Protein AF-A0A8H7F9G3-F1 (afdb_monomer)

Sequence (340 aa):
MFAAGPGAKGRQDHRPHPRTSRGRGREQCDLNNPADIHTFCTQFLTKSDTRLDGLIFAHEYQHIGVPSFLSTTDDDERDEKSLATFLMTTLLLPALLVAPVERDIRILTVVNPFYAAASTSFSPTFPTPTPSSIFLAEGHRSLRTIILNRHLQRIFDALPKPQIPKAEANASSVPVVSGRMQKSNLVAVSVSPGISRLDTVSRLLNADWKLSGSSFSWFGLFLYILFAPVLYLTTKSPKSSIQSVLHALFLPTPFKVLSSTDTPIVQTELLKPGALYADCATVKLDVPVPSTSINVTENDKEGIQIEEDGEYGGEKVGRWVWEAYETGLKVWDKGKDKSD

Mean predicted aligned error: 12.23 Å

Secondary structure (DSSP, 8-state):
--------------PPP-------------SS-HHHHHHHHHHHHHSTT----EEEE-GGGS--S--TTTS---HHHHHHHHHHHHHHHHHHHHHHHTS-TT--EEEEEE--GGGGGGSSS----SSPP--SSHHHHHHHHHHHHHHHHHHHHHHHHHSPPP------TT-TT-----TTS---SEEEEEEE---BIIIIIHHHTT--TTS-STT--HHHHHHHHHTHHHHHHHSB-HHHHHHHHHHHHHSPPHHHHHT-TTS---------TT-EEETTEEEP---PPP-------TT-TTS-------GGGHHHHHHHHHHHHHHHHHHHHHHHTTT-

Structure (mmCIF, N/CA/C/O backbone):
data_AF-A0A8H7F9G3-F1
#
_entry.id   AF-A0A8H7F9G3-F1
#
loop_
_atom_site.group_PDB
_atom_site.id
_atom_site.type_symbol
_atom_site.label_atom_id
_atom_site.label_alt_id
_atom_site.label_comp_id
_atom_site.label_asym_id
_atom_site.label_entity_id
_atom_site.label_seq_id
_atom_site.pdbx_PDB_ins_code
_atom_site.Cartn_x
_atom_site.Cartn_y
_atom_site.Cartn_z
_atom_site.occupancy
_atom_site.B_iso_or_equiv
_atom_site.auth_seq_id
_atom_site.auth_comp_id
_atom_site.auth_asym_id
_atom_site.auth_atom_id
_atom_site.pdbx_PDB_model_num
ATOM 1 N N . MET A 1 1 ? -51.417 29.434 -57.599 1.00 40.16 1 MET A N 1
ATOM 2 C CA . MET A 1 1 ? -50.026 29.136 -57.997 1.00 40.16 1 MET A CA 1
ATOM 3 C C . MET A 1 1 ? -49.233 30.433 -57.879 1.00 40.16 1 MET A C 1
ATOM 5 O O . MET A 1 1 ? -49.125 31.143 -58.860 1.00 40.16 1 MET A O 1
ATOM 9 N N . PHE A 1 2 ? -48.835 30.815 -56.659 1.00 24.62 2 PHE A N 1
ATOM 10 C CA . PHE A 1 2 ? -48.106 32.059 -56.365 1.00 24.62 2 PHE A CA 1
ATOM 11 C C . PHE A 1 2 ? -47.532 32.043 -54.934 1.00 24.62 2 PHE A C 1
ATOM 13 O O . PHE A 1 2 ? -48.213 31.596 -54.017 1.00 24.62 2 PHE A O 1
ATOM 20 N N . ALA A 1 3 ? -46.347 32.653 -54.813 1.00 27.77 3 ALA A N 1
ATOM 21 C CA . ALA A 1 3 ? -45.853 33.498 -53.715 1.00 27.77 3 ALA A CA 1
ATOM 22 C C . ALA A 1 3 ? -45.181 32.898 -52.453 1.00 27.77 3 ALA A C 1
ATOM 24 O O . ALA A 1 3 ? -45.472 31.803 -51.989 1.00 27.77 3 ALA A O 1
ATOM 25 N N . ALA A 1 4 ? -44.220 33.700 -51.974 1.00 29.16 4 ALA A N 1
ATOM 26 C CA . ALA A 1 4 ? -43.155 33.483 -50.992 1.00 29.16 4 ALA A CA 1
ATOM 27 C C . ALA A 1 4 ? -43.586 33.571 -49.501 1.00 29.16 4 ALA A C 1
ATOM 29 O O . ALA A 1 4 ? -44.759 33.787 -49.224 1.00 29.16 4 ALA A O 1
ATOM 30 N N . GLY A 1 5 ? -42.622 33.364 -48.575 1.00 27.56 5 GLY A N 1
ATOM 31 C CA . GLY A 1 5 ? -42.759 33.119 -47.109 1.00 27.56 5 GLY A CA 1
ATOM 32 C C . GLY A 1 5 ? -43.344 34.262 -46.248 1.00 27.56 5 GLY A C 1
ATOM 33 O O . GLY A 1 5 ? -44.074 35.075 -46.804 1.00 27.56 5 GLY A O 1
ATOM 34 N N . PRO A 1 6 ? -43.042 34.423 -44.926 1.00 45.06 6 PRO A N 1
ATOM 35 C CA . PRO A 1 6 ? -42.151 33.692 -43.994 1.00 45.06 6 PRO A CA 1
ATOM 36 C C . PRO A 1 6 ? -42.821 33.335 -42.625 1.00 45.06 6 PRO A C 1
ATOM 38 O O . PRO A 1 6 ? -43.974 33.678 -42.387 1.00 45.06 6 PRO A O 1
ATOM 41 N N . GLY A 1 7 ? -42.107 32.711 -41.669 1.00 28.45 7 GLY A N 1
ATOM 42 C CA . GLY A 1 7 ? -42.572 32.693 -40.265 1.00 28.45 7 GLY A CA 1
ATOM 43 C C . GLY A 1 7 ? -41.966 31.630 -39.344 1.00 28.45 7 GLY A C 1
ATOM 44 O O . GLY A 1 7 ? -42.346 30.467 -39.382 1.00 28.45 7 GLY A O 1
ATOM 45 N N . ALA A 1 8 ? -41.048 32.055 -38.479 1.00 34.41 8 ALA A N 1
ATOM 46 C CA . ALA A 1 8 ? -40.397 31.266 -37.438 1.00 34.41 8 ALA A CA 1
ATOM 47 C C . ALA A 1 8 ? -41.349 30.767 -36.332 1.00 34.41 8 ALA A C 1
ATOM 49 O O . ALA A 1 8 ? -42.225 31.517 -35.905 1.00 34.41 8 ALA A O 1
ATOM 50 N N . LYS A 1 9 ? -41.076 29.573 -35.772 1.00 32.97 9 LYS A N 1
ATOM 51 C CA . LYS A 1 9 ? -41.069 29.315 -34.313 1.00 32.97 9 LYS A C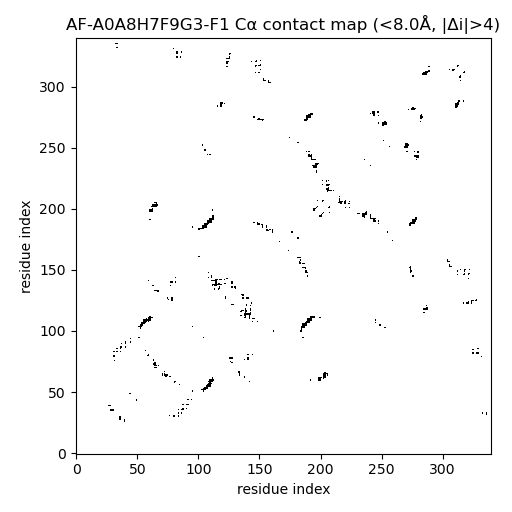A 1
ATOM 52 C C . LYS A 1 9 ? -40.638 27.880 -33.960 1.00 32.97 9 LYS A C 1
ATOM 54 O O . LYS A 1 9 ? -41.307 26.918 -34.306 1.00 32.97 9 LYS A O 1
ATOM 59 N N . GLY A 1 10 ? -39.537 27.793 -33.208 1.00 31.50 10 GLY A N 1
ATOM 60 C CA . GLY A 1 10 ? -39.321 26.847 -32.105 1.00 31.50 10 GLY A CA 1
ATOM 61 C C . GLY A 1 10 ? -39.325 25.351 -32.420 1.00 31.50 10 GLY A C 1
ATOM 62 O O . GLY A 1 10 ? -40.301 24.666 -32.130 1.00 31.50 10 GLY A O 1
ATOM 63 N N . ARG A 1 11 ? -38.191 24.811 -32.880 1.00 29.88 11 ARG A N 1
ATOM 64 C CA . ARG A 1 11 ? -37.927 23.371 -32.773 1.00 29.88 11 ARG A CA 1
ATOM 65 C C . ARG A 1 11 ? -37.493 23.092 -31.333 1.00 29.88 11 ARG A C 1
ATOM 67 O O . ARG A 1 11 ? -36.425 23.526 -30.919 1.00 29.88 11 ARG A O 1
ATOM 74 N N . GLN A 1 12 ? -38.369 22.452 -30.561 1.00 31.62 12 GLN A N 1
ATOM 75 C CA . GLN A 1 12 ? -38.041 21.914 -29.245 1.00 31.62 12 GLN A CA 1
ATOM 76 C C . GLN A 1 12 ? -36.924 20.882 -29.410 1.00 31.62 12 GLN A C 1
ATOM 78 O O . GLN A 1 12 ? -37.114 19.851 -30.055 1.00 31.62 12 GLN A O 1
ATOM 83 N N . ASP A 1 13 ? -35.765 21.173 -28.827 1.00 28.62 13 ASP A N 1
ATOM 84 C CA . ASP A 1 13 ? -34.728 20.181 -28.600 1.00 28.62 13 ASP A CA 1
ATOM 85 C C . ASP A 1 13 ? -35.298 19.094 -27.688 1.00 28.62 13 ASP A C 1
ATOM 87 O O . ASP A 1 13 ? -35.544 19.307 -26.496 1.00 28.62 13 ASP A O 1
ATOM 91 N N . HIS A 1 14 ? -35.505 17.906 -28.255 1.00 33.44 14 HIS A N 1
ATOM 92 C CA . HIS A 1 14 ? -35.650 16.680 -27.489 1.00 33.44 14 HIS A CA 1
ATOM 93 C C . HIS A 1 14 ? -34.336 16.429 -26.742 1.00 33.44 14 HIS A C 1
ATOM 95 O O . HIS A 1 14 ? -33.448 15.725 -27.221 1.00 33.44 14 HIS A O 1
ATOM 101 N N . ARG A 1 15 ? -34.210 17.013 -25.546 1.00 31.61 15 ARG A N 1
ATOM 102 C CA . ARG A 1 15 ? -33.237 16.555 -24.555 1.00 31.61 15 ARG A CA 1
ATOM 103 C C . ARG A 1 15 ? -33.539 15.082 -24.265 1.00 31.61 15 ARG A C 1
ATOM 105 O O . ARG A 1 15 ? -34.680 14.771 -23.914 1.00 31.61 15 ARG A O 1
ATOM 112 N N . PRO A 1 16 ? -32.568 14.165 -24.374 1.00 33.12 16 PRO A N 1
ATOM 113 C CA . PRO A 1 16 ? -32.775 12.820 -23.875 1.00 33.12 16 PRO A CA 1
ATOM 114 C C . PRO A 1 16 ? -32.929 12.898 -22.353 1.00 33.12 16 PRO A C 1
ATOM 116 O O . PRO A 1 16 ? -32.038 13.364 -21.643 1.00 33.12 16 PRO A O 1
ATOM 119 N N . HIS A 1 17 ? -34.088 12.462 -21.856 1.00 32.12 17 HIS A N 1
ATOM 120 C CA . HIS A 1 17 ? -34.301 12.223 -20.434 1.00 32.12 17 HIS A CA 1
ATOM 121 C C . HIS A 1 17 ? -33.188 11.312 -19.888 1.00 32.12 17 HIS A C 1
ATOM 123 O O . HIS A 1 17 ? -32.861 10.305 -20.529 1.00 32.12 17 HIS A O 1
ATOM 129 N N . PRO A 1 18 ? -32.623 11.613 -18.705 1.00 33.44 18 PRO A N 1
ATOM 130 C CA . PRO A 1 18 ? -31.649 10.738 -18.082 1.00 33.44 18 PRO A CA 1
ATOM 131 C C . PRO A 1 18 ? -32.354 9.435 -17.709 1.00 33.44 18 PRO A C 1
ATOM 133 O O . PRO A 1 18 ? -33.264 9.406 -16.879 1.00 33.44 18 PRO A O 1
ATOM 136 N N . ARG A 1 19 ? -31.940 8.342 -18.353 1.00 33.72 19 ARG A N 1
ATOM 137 C CA . ARG A 1 19 ? -32.280 6.994 -17.908 1.00 33.72 19 ARG A CA 1
ATOM 138 C C . ARG A 1 19 ? -31.750 6.842 -16.487 1.00 33.72 19 ARG A C 1
ATOM 140 O O . ARG A 1 19 ? -30.541 6.819 -16.273 1.00 33.72 19 ARG A O 1
ATOM 147 N N . THR A 1 20 ? -32.663 6.707 -15.537 1.00 39.22 20 THR A N 1
ATOM 148 C CA . THR A 1 20 ? -32.417 6.195 -14.193 1.00 39.22 20 THR A CA 1
ATOM 149 C C . THR A 1 20 ? -31.971 4.737 -14.296 1.00 39.22 20 THR A C 1
ATOM 151 O O . THR A 1 20 ? -32.741 3.798 -14.112 1.00 39.22 20 THR A O 1
ATOM 154 N N . SER A 1 21 ? -30.701 4.525 -14.633 1.00 35.12 21 SER A N 1
ATOM 155 C CA . SER A 1 21 ? -30.040 3.262 -14.352 1.00 35.12 21 SER A CA 1
ATOM 156 C C . SER A 1 21 ? -29.628 3.289 -12.881 1.00 35.12 21 SER A C 1
ATOM 158 O O . SER A 1 21 ? -28.975 4.221 -12.414 1.00 35.12 21 SER A O 1
ATOM 160 N N . ARG A 1 22 ? -30.022 2.264 -12.120 1.00 43.19 22 ARG A N 1
ATOM 161 C CA . ARG A 1 22 ? -29.374 1.926 -10.846 1.00 43.19 22 ARG A CA 1
ATOM 162 C C . ARG A 1 22 ? -27.931 1.522 -11.170 1.00 43.19 22 ARG A C 1
ATOM 164 O O . ARG A 1 22 ? -27.631 0.347 -11.357 1.00 43.19 22 ARG A O 1
ATOM 171 N N . GLY A 1 23 ? -27.076 2.514 -11.386 1.00 38.09 23 GLY A N 1
ATOM 172 C CA . GLY A 1 23 ? -25.707 2.344 -11.841 1.00 38.09 23 GLY A CA 1
ATOM 173 C C . GLY A 1 23 ? -24.771 2.254 -10.649 1.00 38.09 23 GLY A C 1
ATOM 174 O O . GLY A 1 23 ? -24.661 3.203 -9.880 1.00 38.09 23 GLY A O 1
ATOM 175 N N . ARG A 1 24 ? -24.051 1.136 -10.522 1.00 47.56 24 ARG A N 1
ATOM 176 C CA . ARG A 1 24 ? -22.747 1.141 -9.849 1.00 47.56 24 ARG A CA 1
ATOM 177 C C . ARG A 1 24 ? -21.888 2.180 -10.573 1.00 47.56 24 ARG A C 1
ATOM 179 O O . ARG A 1 24 ? -21.440 1.926 -11.690 1.00 47.56 24 ARG A O 1
ATOM 186 N N . GLY A 1 25 ? -21.775 3.370 -9.990 1.00 51.97 25 GLY A N 1
ATOM 187 C CA . GLY A 1 25 ? -21.033 4.486 -10.561 1.00 51.97 25 GLY A CA 1
ATOM 188 C C . GLY A 1 25 ? -19.550 4.150 -10.593 1.00 51.97 25 GLY A C 1
ATOM 189 O O . GLY A 1 25 ? -18.976 3.786 -9.572 1.00 51.97 25 GLY A O 1
ATOM 190 N N . ARG A 1 26 ? -18.938 4.229 -11.773 1.00 60.91 26 ARG A N 1
ATOM 191 C CA . ARG A 1 26 ? -17.491 4.398 -11.874 1.00 60.91 26 ARG A CA 1
ATOM 192 C C . ARG A 1 26 ? -17.247 5.892 -11.760 1.00 60.91 26 ARG A C 1
ATOM 194 O O . ARG A 1 26 ? -17.593 6.628 -12.678 1.00 60.91 26 ARG A O 1
ATOM 201 N N . GLU A 1 27 ? -16.745 6.316 -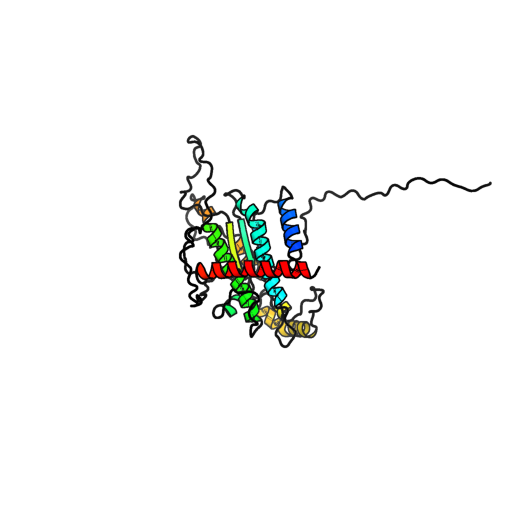10.615 1.00 79.81 27 GLU A N 1
ATOM 202 C CA . GLU A 1 27 ? -16.299 7.687 -10.398 1.00 79.81 27 GLU A CA 1
ATOM 203 C C . GLU A 1 27 ? -14.812 7.736 -10.763 1.00 79.81 27 GLU A C 1
ATOM 205 O O . GLU A 1 27 ? -14.051 6.825 -10.432 1.00 79.81 27 GLU A O 1
ATOM 210 N N . GLN A 1 28 ? -14.430 8.727 -11.564 1.00 82.56 28 GLN A N 1
ATOM 211 C CA . GLN A 1 28 ? -13.062 8.885 -12.040 1.00 82.56 28 GLN A CA 1
ATOM 212 C C . GLN A 1 28 ? -12.329 9.824 -11.085 1.00 82.56 28 GLN A C 1
ATOM 214 O O . GLN A 1 28 ? -12.804 10.925 -10.831 1.00 82.56 28 GLN A O 1
ATOM 219 N N . CYS A 1 29 ? -11.187 9.375 -10.576 1.00 85.12 29 CYS A N 1
ATOM 220 C CA . CYS A 1 29 ? -10.271 10.160 -9.759 1.00 85.12 29 CYS A CA 1
ATOM 221 C C . CYS A 1 29 ? -8.868 9.926 -10.312 1.00 85.12 29 CYS A C 1
ATOM 223 O O . CYS A 1 29 ? -8.452 8.769 -10.434 1.00 85.12 29 CYS A O 1
ATOM 225 N N . ASP A 1 30 ? -8.166 10.996 -10.673 1.00 88.56 30 ASP A N 1
ATOM 226 C CA . ASP A 1 30 ? -6.730 10.914 -10.917 1.00 88.56 30 ASP A CA 1
ATOM 227 C C . ASP A 1 30 ? -6.009 10.950 -9.564 1.00 88.56 30 ASP A C 1
ATOM 229 O O . ASP A 1 30 ? -6.363 11.733 -8.687 1.00 88.56 30 ASP A O 1
ATOM 233 N N . LEU A 1 31 ? -5.041 10.057 -9.372 1.00 88.19 31 LEU A N 1
ATOM 234 C CA . LEU A 1 31 ? -4.257 9.978 -8.137 1.00 88.19 31 LEU A CA 1
ATOM 235 C C . LEU A 1 31 ? -3.004 10.859 -8.194 1.00 88.19 31 LEU A C 1
ATOM 237 O O . LEU A 1 31 ? -2.396 11.105 -7.159 1.00 88.19 31 LEU A O 1
ATOM 241 N N . ASN A 1 32 ? -2.634 11.352 -9.378 1.00 88.38 32 ASN A N 1
ATOM 242 C CA . ASN A 1 32 ? -1.486 12.244 -9.558 1.00 88.38 32 ASN A CA 1
ATOM 243 C C . ASN A 1 32 ? -1.843 13.724 -9.306 1.00 88.38 32 ASN A C 1
ATOM 245 O O . ASN A 1 32 ? -0.964 14.593 -9.335 1.00 88.38 32 ASN A O 1
ATOM 249 N N . ASN A 1 33 ? -3.128 14.020 -9.078 1.00 89.62 33 ASN A N 1
ATOM 250 C CA . ASN A 1 33 ? -3.637 15.358 -8.809 1.00 89.62 33 ASN A CA 1
ATOM 251 C C . ASN A 1 33 ? -4.347 15.410 -7.441 1.00 89.62 33 ASN A C 1
ATOM 253 O O . ASN A 1 33 ? -5.402 14.788 -7.281 1.00 89.62 33 ASN A O 1
ATOM 257 N N . PRO A 1 34 ? -3.837 16.174 -6.458 1.00 90.81 34 PRO A N 1
ATOM 258 C CA . PRO A 1 34 ? -4.472 16.279 -5.145 1.00 90.81 34 PRO A CA 1
ATOM 259 C C . PRO A 1 34 ? -5.866 16.924 -5.208 1.00 90.81 34 PRO A C 1
ATOM 261 O O . PRO A 1 34 ? -6.768 16.505 -4.478 1.00 90.81 34 PRO A O 1
ATOM 264 N N . ALA A 1 35 ? -6.096 17.888 -6.108 1.00 90.25 35 ALA A N 1
ATOM 265 C CA . ALA A 1 35 ? -7.386 18.575 -6.230 1.00 90.25 35 ALA A CA 1
ATOM 266 C C . ALA A 1 35 ? -8.521 17.622 -6.652 1.00 90.25 35 ALA A C 1
ATOM 268 O O . ALA A 1 35 ? -9.649 17.717 -6.149 1.00 90.25 35 ALA A O 1
ATOM 269 N N . ASP A 1 36 ? -8.210 16.660 -7.523 1.00 91.25 36 ASP A N 1
ATOM 270 C CA . ASP A 1 36 ? -9.154 15.626 -7.946 1.00 91.25 36 ASP A CA 1
ATOM 271 C C . ASP A 1 36 ? -9.479 14.672 -6.793 1.00 91.25 36 ASP A C 1
ATOM 273 O O . ASP A 1 36 ? -10.647 14.333 -6.598 1.00 91.25 36 ASP A O 1
ATOM 277 N N . ILE A 1 37 ? -8.489 14.319 -5.965 1.00 92.19 37 ILE A N 1
ATOM 278 C CA . ILE A 1 37 ? -8.691 13.496 -4.761 1.00 92.19 37 ILE A CA 1
ATOM 279 C C . ILE A 1 37 ? -9.601 14.218 -3.758 1.00 92.19 37 ILE A C 1
ATOM 281 O O . ILE A 1 37 ? -10.551 13.623 -3.242 1.00 92.19 37 ILE A O 1
ATOM 285 N N . HIS A 1 38 ? -9.368 15.509 -3.504 1.00 91.81 38 HIS A N 1
ATOM 286 C CA . HIS A 1 38 ? -10.230 16.316 -2.634 1.00 91.81 38 HIS A CA 1
ATOM 287 C C . HIS A 1 38 ? -11.665 16.397 -3.159 1.00 91.81 38 HIS A C 1
ATOM 289 O O . HIS A 1 38 ? -12.623 16.227 -2.394 1.00 91.81 38 HIS A O 1
ATOM 295 N N . THR A 1 39 ? -11.816 16.628 -4.462 1.00 91.44 39 THR A N 1
ATOM 296 C CA . THR A 1 39 ? -13.120 16.699 -5.126 1.00 91.44 39 THR A CA 1
ATOM 297 C C . THR A 1 39 ? -13.844 15.360 -5.035 1.00 91.44 39 THR A C 1
ATOM 299 O O . THR A 1 39 ? -15.011 15.324 -4.640 1.00 91.44 39 THR A O 1
ATOM 302 N N . PHE A 1 40 ? -13.144 14.261 -5.314 1.00 91.19 40 PHE A N 1
ATOM 303 C CA . PHE A 1 40 ? -13.665 12.904 -5.207 1.00 91.19 40 PHE A CA 1
ATOM 304 C C . PHE A 1 40 ? -14.130 12.586 -3.782 1.00 91.19 40 PHE A C 1
ATOM 306 O O . PHE A 1 40 ? -15.291 12.229 -3.587 1.00 91.19 40 PHE A O 1
ATOM 313 N N . CYS A 1 41 ? -13.278 12.782 -2.771 1.00 89.75 41 CYS A N 1
ATOM 314 C CA . CYS A 1 41 ? -13.631 12.526 -1.373 1.00 89.75 41 CYS A CA 1
ATOM 315 C C . CYS A 1 41 ? -14.820 13.385 -0.921 1.00 89.75 41 CYS A C 1
ATOM 317 O O . CYS A 1 41 ? -15.736 12.882 -0.274 1.00 89.75 41 CYS A O 1
ATOM 319 N N . THR A 1 42 ? -14.863 14.664 -1.302 1.00 89.38 42 THR A N 1
ATOM 320 C CA . THR A 1 42 ? -15.974 15.560 -0.940 1.00 89.38 42 THR A CA 1
ATOM 321 C C . THR A 1 42 ? -17.286 15.123 -1.591 1.00 89.38 42 THR A C 1
ATOM 323 O O . THR A 1 42 ? -18.324 15.069 -0.925 1.00 89.38 42 THR A O 1
ATOM 326 N N . GLN A 1 43 ? -17.253 14.772 -2.880 1.00 88.62 43 GLN A N 1
ATOM 327 C CA . GLN A 1 43 ? -18.419 14.253 -3.598 1.00 88.62 43 GLN A CA 1
ATOM 328 C C . GLN A 1 43 ? -18.897 12.927 -3.006 1.00 88.62 43 GLN A C 1
ATOM 330 O O . GLN A 1 43 ? -20.100 12.754 -2.803 1.00 88.62 43 GLN A O 1
ATOM 335 N N . PHE A 1 44 ? -17.965 12.030 -2.680 1.00 86.56 44 PHE A N 1
ATOM 336 C CA . PHE A 1 44 ? -18.258 10.748 -2.053 1.00 86.56 44 PHE A CA 1
ATOM 337 C C . PHE A 1 44 ? -18.957 10.941 -0.703 1.00 86.56 44 PHE A C 1
ATOM 339 O O . PHE A 1 44 ? -20.017 10.368 -0.476 1.00 86.56 44 PHE A O 1
ATOM 346 N N . LEU A 1 45 ? -18.429 11.815 0.160 1.00 85.75 45 LEU A N 1
ATOM 347 C CA . LEU A 1 45 ? -19.002 12.088 1.483 1.00 85.75 45 LEU A CA 1
ATOM 348 C C . LEU A 1 45 ? -20.350 12.825 1.437 1.00 85.75 45 LEU A C 1
ATOM 350 O O . LEU A 1 45 ? -21.207 12.595 2.287 1.00 85.75 45 LEU A O 1
ATOM 354 N N . THR A 1 46 ? -20.558 13.702 0.450 1.00 85.19 46 THR A N 1
ATOM 355 C CA . THR A 1 46 ? -21.802 14.487 0.314 1.00 85.19 46 THR A CA 1
ATOM 356 C C . THR A 1 46 ? -22.960 13.642 -0.229 1.00 85.19 46 THR A C 1
ATOM 358 O O . THR A 1 46 ? -24.135 13.957 -0.020 1.00 85.19 46 THR A O 1
ATOM 361 N N . LYS A 1 47 ? -22.658 12.546 -0.931 1.00 82.19 47 LYS A N 1
ATOM 362 C CA . LYS A 1 47 ? -23.653 11.651 -1.524 1.00 82.19 47 LYS A CA 1
ATOM 363 C C . LYS A 1 47 ? -24.229 10.746 -0.430 1.00 82.19 47 LYS A C 1
ATOM 365 O O . LYS A 1 47 ? -23.707 9.680 -0.135 1.00 82.19 47 LYS A O 1
ATOM 370 N N . SER A 1 48 ? -25.326 11.205 0.165 1.00 53.62 48 SER A N 1
ATOM 371 C CA . SER A 1 48 ? -25.943 10.791 1.438 1.00 53.62 48 SER A CA 1
ATOM 372 C C . SER A 1 48 ? -26.380 9.320 1.625 1.00 53.62 48 SER A C 1
ATOM 374 O O . SER A 1 48 ? -27.200 9.056 2.499 1.00 53.62 48 SER A O 1
ATOM 376 N N . ASP A 1 49 ? -25.884 8.359 0.841 1.00 63.78 49 ASP A N 1
ATOM 377 C CA . ASP A 1 49 ? -26.236 6.931 0.965 1.00 63.78 49 ASP A CA 1
ATOM 378 C C . ASP A 1 49 ? -25.055 5.973 0.686 1.00 63.78 49 ASP A C 1
ATOM 380 O O . ASP A 1 49 ? -25.230 4.777 0.443 1.00 63.78 49 ASP A O 1
ATOM 384 N N . THR A 1 50 ? -23.811 6.465 0.688 1.00 69.75 50 THR A N 1
ATOM 385 C CA . THR A 1 50 ? -22.643 5.604 0.447 1.00 69.75 50 THR A CA 1
ATOM 386 C C . THR A 1 50 ? -22.136 4.982 1.743 1.00 69.75 50 THR A C 1
ATOM 388 O O . THR A 1 50 ? -21.336 5.555 2.482 1.00 69.75 50 THR A O 1
ATOM 391 N N . ARG A 1 51 ? -22.582 3.753 2.012 1.00 79.75 51 ARG A N 1
ATOM 392 C CA . ARG A 1 51 ? -22.005 2.898 3.054 1.00 79.75 51 ARG A CA 1
ATOM 393 C C . ARG A 1 51 ? -20.599 2.442 2.643 1.00 79.75 51 ARG A C 1
ATOM 395 O O . ARG A 1 51 ? -20.448 1.736 1.649 1.00 79.75 51 ARG A O 1
ATOM 402 N N . LEU A 1 52 ? -19.590 2.796 3.439 1.00 85.00 52 LEU A N 1
ATOM 403 C CA . LEU A 1 52 ? -18.209 2.339 3.265 1.00 85.00 52 LEU A CA 1
ATOM 404 C C . LEU A 1 52 ? -17.877 1.255 4.302 1.00 85.00 52 LEU A C 1
ATOM 406 O O . LEU A 1 52 ? -17.902 1.525 5.502 1.00 85.00 52 LEU A O 1
ATOM 410 N N . ASP A 1 53 ? -17.611 0.035 3.826 1.00 85.94 53 ASP A N 1
ATOM 411 C CA . ASP A 1 53 ? -17.208 -1.122 4.648 1.00 85.94 53 ASP A CA 1
ATOM 412 C C . ASP A 1 53 ? -15.759 -1.567 4.371 1.00 85.94 53 ASP A C 1
ATOM 414 O O . ASP A 1 53 ? -15.190 -2.371 5.102 1.00 85.94 53 ASP A O 1
ATOM 418 N N . GLY A 1 54 ? -15.128 -1.050 3.317 1.00 89.00 54 GLY A N 1
ATOM 419 C CA . GLY A 1 54 ? -13.736 -1.356 3.034 1.00 89.00 54 GLY A CA 1
ATOM 420 C C . GLY A 1 54 ? -13.133 -0.458 1.968 1.00 89.00 54 GLY A C 1
ATOM 421 O O . GLY A 1 54 ? -13.827 0.006 1.064 1.00 89.00 54 GLY A O 1
ATOM 422 N N . LEU A 1 55 ? -11.831 -0.231 2.088 1.00 92.38 55 LEU A N 1
ATOM 423 C CA . LEU A 1 55 ? -11.021 0.595 1.207 1.00 92.38 55 LEU A CA 1
ATOM 424 C C . LEU A 1 55 ? -9.832 -0.238 0.732 1.00 92.38 55 LEU A C 1
ATOM 426 O O . LEU A 1 55 ? -9.125 -0.809 1.556 1.00 92.38 55 LEU A O 1
ATOM 430 N N . ILE A 1 56 ? -9.632 -0.346 -0.583 1.00 94.75 56 ILE A N 1
ATOM 431 C CA . ILE A 1 56 ? -8.550 -1.149 -1.167 1.00 94.75 56 ILE A CA 1
ATOM 432 C C . ILE A 1 56 ? -7.693 -0.260 -2.063 1.00 94.75 56 ILE A C 1
ATOM 434 O O . ILE A 1 56 ? -8.128 0.147 -3.140 1.00 94.75 56 ILE A O 1
ATOM 438 N N . PHE A 1 57 ? -6.455 -0.016 -1.650 1.00 95.31 57 PHE A N 1
ATOM 439 C CA . PHE A 1 57 ? -5.462 0.707 -2.438 1.00 95.31 57 PHE A CA 1
ATOM 440 C C . PHE A 1 57 ? -4.657 -0.278 -3.286 1.00 95.31 57 PHE A C 1
ATOM 442 O O . PHE A 1 57 ? -3.666 -0.851 -2.835 1.00 95.31 57 PHE A O 1
ATOM 449 N N . ALA A 1 58 ? -5.121 -0.525 -4.513 1.00 92.88 58 ALA A N 1
ATOM 450 C CA . ALA A 1 58 ? -4.481 -1.462 -5.441 1.00 92.88 58 ALA A CA 1
ATOM 451 C C . ALA A 1 58 ? -3.390 -0.819 -6.319 1.00 92.88 58 ALA A C 1
ATOM 453 O O . ALA A 1 58 ? -2.584 -1.532 -6.916 1.00 92.88 58 ALA A O 1
ATOM 454 N N . HIS A 1 59 ? -3.356 0.513 -6.421 1.00 91.12 59 HIS A N 1
ATOM 455 C CA . HIS A 1 59 ? -2.400 1.238 -7.268 1.00 91.12 59 HIS A CA 1
ATOM 456 C C . HIS A 1 59 ? -0.961 1.182 -6.733 1.00 91.12 59 HIS A C 1
ATOM 458 O O . HIS A 1 59 ? -0.017 1.290 -7.513 1.00 91.12 59 HIS A O 1
ATOM 464 N N . GLU A 1 60 ? -0.789 0.946 -5.431 1.00 90.25 60 GLU A N 1
ATOM 465 C CA . GLU A 1 60 ? 0.517 0.777 -4.772 1.00 90.25 60 GLU A CA 1
ATOM 466 C C . GLU A 1 60 ? 1.253 -0.509 -5.175 1.00 90.25 60 GLU A C 1
ATOM 468 O O . GLU A 1 60 ? 2.463 -0.636 -4.988 1.00 90.25 60 GLU A O 1
ATOM 473 N N . TYR A 1 61 ? 0.539 -1.467 -5.764 1.00 91.81 61 TYR A N 1
ATOM 474 C CA . TYR A 1 61 ? 1.114 -2.742 -6.172 1.00 91.81 61 TYR A CA 1
ATOM 475 C C . TYR A 1 61 ? 1.908 -2.649 -7.477 1.00 91.81 61 TYR A C 1
ATOM 477 O O . TYR A 1 61 ? 2.871 -3.395 -7.683 1.00 91.81 61 TYR A O 1
ATOM 485 N N . GLN A 1 62 ? 1.485 -1.758 -8.376 1.00 88.19 62 GLN A N 1
ATOM 486 C CA . GLN A 1 62 ? 2.080 -1.644 -9.700 1.00 88.19 62 GLN A CA 1
ATOM 487 C C . GLN A 1 62 ? 3.526 -1.173 -9.585 1.00 88.19 62 GLN A C 1
ATOM 489 O O . GLN A 1 62 ? 3.817 -0.183 -8.912 1.00 88.19 62 GLN A O 1
ATOM 494 N N . HIS A 1 63 ? 4.422 -1.887 -10.264 1.00 87.31 63 HIS A N 1
ATOM 495 C CA . HIS A 1 63 ? 5.809 -1.461 -10.381 1.00 87.31 63 HIS A CA 1
ATOM 496 C C . HIS A 1 63 ? 5.887 -0.217 -11.265 1.00 87.31 63 HIS A C 1
ATOM 498 O O . HIS A 1 63 ? 5.260 -0.174 -12.328 1.00 87.31 63 HIS A O 1
ATOM 504 N N . ILE A 1 64 ? 6.644 0.780 -10.824 1.00 83.12 64 ILE A N 1
ATOM 505 C CA . ILE A 1 64 ? 6.847 2.034 -11.539 1.00 83.12 64 ILE A CA 1
ATOM 506 C C . ILE A 1 64 ? 8.306 2.110 -11.959 1.00 83.12 64 ILE A C 1
ATOM 508 O O . ILE A 1 64 ? 9.213 1.796 -11.188 1.00 83.12 64 ILE A O 1
ATOM 512 N N . GLY A 1 65 ? 8.518 2.558 -13.192 1.00 76.44 65 GLY A N 1
ATOM 513 C CA . GLY A 1 65 ? 9.826 2.713 -13.807 1.00 76.44 65 GLY A CA 1
ATOM 514 C C . GLY A 1 65 ? 10.404 1.432 -14.406 1.00 76.44 65 GLY A C 1
ATOM 515 O O . GLY A 1 65 ? 9.870 0.330 -14.285 1.00 76.44 65 GLY A O 1
ATOM 516 N N . VAL A 1 66 ? 11.545 1.619 -15.061 1.00 76.62 66 VAL A N 1
ATOM 517 C CA . VAL A 1 66 ? 12.364 0.561 -15.652 1.00 76.62 66 VAL A CA 1
ATOM 518 C C . VAL A 1 66 ? 13.794 0.667 -15.136 1.00 76.62 66 VAL A C 1
ATOM 520 O O . VAL A 1 66 ? 14.196 1.728 -14.654 1.00 76.62 66 VAL A O 1
ATOM 523 N N . PRO A 1 67 ? 14.591 -0.409 -15.223 1.00 72.50 67 PRO A N 1
ATOM 524 C CA . PRO A 1 67 ? 16.007 -0.340 -14.899 1.00 72.50 67 PRO A CA 1
ATOM 525 C C . PRO A 1 67 ? 16.699 0.829 -15.615 1.00 72.50 67 PRO A C 1
ATOM 527 O O . PRO A 1 67 ? 16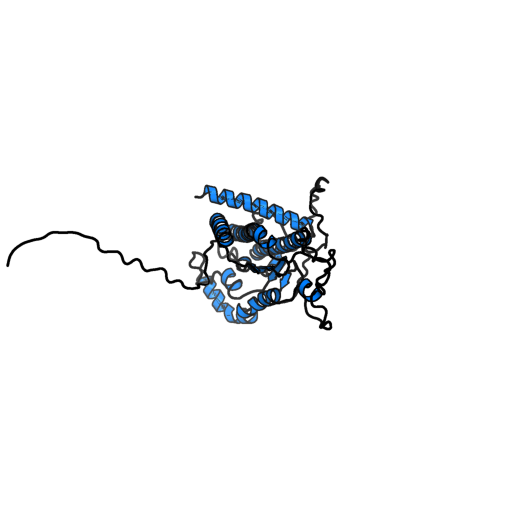.421 1.091 -16.782 1.00 72.50 67 PRO A O 1
ATOM 530 N N . SER A 1 68 ? 17.638 1.487 -14.930 1.00 66.62 68 SER A N 1
ATOM 531 C CA . SER A 1 68 ? 18.289 2.736 -15.370 1.00 66.62 68 SER A CA 1
ATOM 532 C C . SER A 1 68 ? 18.933 2.681 -16.769 1.00 66.62 68 SER A C 1
ATOM 534 O O . SER A 1 68 ? 19.123 3.716 -17.397 1.00 66.62 68 SER A O 1
ATOM 536 N N . PHE A 1 69 ? 19.221 1.488 -17.302 1.00 65.62 69 PHE A N 1
ATOM 537 C CA . PHE A 1 69 ? 19.729 1.315 -18.667 1.00 65.62 69 PHE A CA 1
ATOM 538 C C . PHE A 1 69 ? 18.652 1.421 -19.770 1.00 65.62 69 PHE A C 1
ATOM 540 O O . PHE A 1 69 ? 19.004 1.443 -20.947 1.00 65.62 69 PHE A O 1
ATOM 547 N N . LEU A 1 70 ? 17.358 1.459 -19.421 1.00 62.16 70 LEU A N 1
ATOM 548 C CA . LEU A 1 70 ? 16.222 1.458 -20.359 1.00 62.16 70 LEU A CA 1
ATOM 549 C C . LEU A 1 70 ? 15.421 2.768 -20.401 1.00 62.16 70 LEU A C 1
ATOM 551 O O . LEU A 1 70 ? 14.710 2.972 -21.382 1.00 62.16 70 LEU A O 1
ATOM 555 N N . SER A 1 71 ? 15.489 3.632 -19.382 1.00 62.34 71 SER A N 1
ATOM 556 C CA . SER A 1 71 ? 14.814 4.944 -19.367 1.00 62.34 71 SER A CA 1
ATOM 557 C C . SER A 1 71 ? 15.284 5.811 -18.196 1.00 62.34 71 SER A C 1
ATOM 559 O O . SER A 1 71 ? 15.796 5.294 -17.202 1.00 62.34 71 SER A O 1
ATOM 561 N N . THR A 1 72 ? 15.043 7.120 -18.292 1.00 55.53 72 THR A N 1
ATOM 562 C CA . THR A 1 72 ? 15.044 8.045 -17.151 1.00 55.53 72 THR A CA 1
ATOM 563 C C . THR A 1 72 ? 13.845 7.750 -16.250 1.00 55.53 72 THR A C 1
ATOM 565 O O . THR A 1 72 ? 12.747 7.502 -16.748 1.00 55.53 72 THR A O 1
ATOM 568 N N . THR A 1 73 ? 14.085 7.695 -14.944 1.00 59.28 73 THR A N 1
ATOM 569 C CA . THR A 1 73 ? 13.157 7.195 -13.926 1.00 59.28 73 THR A CA 1
ATOM 570 C C . THR A 1 73 ? 12.113 8.238 -13.519 1.00 59.28 73 THR A C 1
ATOM 572 O O . THR A 1 73 ? 12.478 9.357 -13.175 1.00 59.28 73 THR A O 1
ATOM 575 N N . ASP A 1 74 ? 10.837 7.844 -13.470 1.00 65.25 74 ASP A N 1
ATOM 576 C CA . ASP A 1 74 ? 9.739 8.631 -12.886 1.00 65.25 74 ASP A CA 1
ATOM 577 C C . ASP A 1 74 ? 9.731 8.469 -11.350 1.00 65.25 74 ASP A C 1
ATOM 579 O O . ASP A 1 74 ? 8.860 7.815 -10.767 1.00 65.25 74 ASP A O 1
ATOM 583 N N . ASP A 1 75 ? 10.767 8.983 -10.679 1.00 71.50 75 ASP A N 1
ATOM 584 C CA . ASP A 1 75 ? 10.892 8.893 -9.214 1.00 71.50 75 ASP A CA 1
ATOM 585 C C . ASP A 1 75 ? 9.791 9.690 -8.496 1.00 71.50 75 ASP A C 1
ATOM 587 O O . ASP A 1 75 ? 9.265 9.227 -7.481 1.00 71.50 75 ASP A O 1
ATOM 591 N N . ASP A 1 76 ? 9.360 10.806 -9.087 1.00 79.38 76 ASP A N 1
ATOM 592 C CA . ASP A 1 76 ? 8.295 11.654 -8.547 1.00 79.38 76 ASP A CA 1
ATOM 593 C C . ASP A 1 76 ? 6.942 10.920 -8.516 1.00 79.38 76 ASP A C 1
ATOM 595 O O . ASP A 1 76 ? 6.263 10.929 -7.492 1.00 79.38 76 ASP A O 1
ATOM 599 N N . GLU A 1 77 ? 6.581 10.178 -9.574 1.00 85.00 77 GLU A N 1
ATOM 600 C CA . GLU A 1 77 ? 5.297 9.453 -9.656 1.00 85.00 77 GLU A CA 1
ATOM 601 C C . GLU A 1 77 ? 5.147 8.407 -8.529 1.00 85.00 77 GLU A C 1
ATOM 603 O O . GLU A 1 77 ? 4.041 8.131 -8.050 1.00 85.00 77 GLU A O 1
ATOM 608 N N . ARG A 1 78 ? 6.261 7.812 -8.075 1.00 86.25 78 ARG A N 1
ATOM 609 C CA . ARG A 1 78 ? 6.261 6.847 -6.961 1.00 86.25 78 ARG A CA 1
ATOM 610 C C . ARG A 1 78 ? 5.883 7.503 -5.647 1.00 86.25 78 ARG A C 1
ATOM 612 O O . ARG A 1 78 ? 5.061 6.957 -4.904 1.00 86.25 78 ARG A O 1
ATOM 619 N N . ASP A 1 79 ? 6.502 8.642 -5.369 1.00 89.06 79 ASP A N 1
ATOM 620 C CA . ASP A 1 79 ? 6.256 9.382 -4.144 1.00 89.06 79 ASP A CA 1
ATOM 621 C C . ASP A 1 79 ? 4.845 9.993 -4.181 1.00 89.06 79 ASP A C 1
ATOM 623 O O . ASP A 1 79 ? 4.090 9.776 -3.230 1.00 89.06 79 ASP A O 1
ATOM 627 N N . GLU A 1 80 ? 4.423 10.602 -5.298 1.00 90.31 80 GLU A N 1
ATOM 628 C CA . GLU A 1 80 ? 3.067 11.152 -5.490 1.00 90.31 80 GLU A CA 1
ATOM 629 C C . GLU A 1 80 ? 1.969 10.113 -5.209 1.00 90.31 80 GLU A C 1
ATOM 631 O O . GLU A 1 80 ? 1.041 10.372 -4.443 1.00 90.31 80 GLU A O 1
ATOM 636 N N . LYS A 1 81 ? 2.095 8.889 -5.739 1.00 90.25 81 LYS A N 1
ATOM 637 C CA . LYS A 1 81 ? 1.104 7.823 -5.497 1.00 90.25 81 LYS A CA 1
ATOM 638 C C . LYS A 1 81 ? 1.020 7.390 -4.038 1.00 90.25 81 LYS A C 1
ATOM 640 O O . LYS A 1 81 ? -0.084 7.109 -3.562 1.00 90.25 81 LYS A O 1
ATOM 645 N N . SER A 1 82 ? 2.154 7.365 -3.334 1.00 91.69 82 SER A N 1
ATOM 646 C CA . SER A 1 82 ? 2.176 7.078 -1.897 1.00 91.69 82 SER A CA 1
ATOM 647 C C . SER A 1 82 ? 1.507 8.189 -1.085 1.00 91.69 82 SER A C 1
ATOM 649 O O . SER A 1 82 ? 0.722 7.904 -0.174 1.00 91.69 82 SER A O 1
ATOM 651 N N . LEU A 1 83 ? 1.738 9.454 -1.459 1.00 94.06 83 LEU A N 1
ATOM 652 C CA . LEU A 1 83 ? 1.078 10.615 -0.860 1.00 94.06 83 LEU A CA 1
ATOM 653 C C . LEU A 1 83 ? -0.434 10.590 -1.121 1.00 94.06 83 LEU A C 1
ATOM 655 O O . LEU A 1 83 ? -1.207 10.861 -0.204 1.00 94.06 83 LEU A O 1
ATOM 659 N N . ALA A 1 84 ? -0.868 10.177 -2.313 1.00 93.94 84 ALA A N 1
ATOM 660 C CA . ALA A 1 84 ? -2.282 10.027 -2.653 1.00 93.94 84 ALA A CA 1
ATOM 661 C C . ALA A 1 84 ? -3.003 9.011 -1.748 1.00 93.94 84 ALA A C 1
ATOM 663 O O . ALA A 1 84 ? -4.116 9.273 -1.285 1.00 93.94 84 ALA A O 1
ATOM 664 N N . THR A 1 85 ? -2.367 7.874 -1.433 1.00 93.81 85 THR A N 1
ATOM 665 C CA . THR A 1 85 ? -2.905 6.894 -0.470 1.00 93.81 85 THR A CA 1
ATOM 666 C C . THR A 1 85 ? -3.096 7.513 0.911 1.00 93.81 85 THR A C 1
ATOM 668 O O . THR A 1 85 ? -4.147 7.336 1.536 1.00 93.81 85 THR A O 1
ATOM 671 N N . PHE A 1 86 ? -2.102 8.267 1.385 1.00 94.75 86 PHE A N 1
ATOM 672 C CA . PHE A 1 86 ? -2.167 8.955 2.672 1.00 94.75 86 PHE A CA 1
ATOM 673 C C . PHE A 1 86 ? -3.260 10.036 2.694 1.00 94.75 86 PHE A C 1
ATOM 675 O O . PHE A 1 86 ? -4.079 10.064 3.617 1.00 94.75 86 PHE A O 1
ATOM 682 N N . LEU A 1 87 ? -3.345 10.867 1.653 1.00 94.50 87 LEU A N 1
ATOM 683 C CA . LEU A 1 87 ? -4.367 11.905 1.509 1.00 94.50 87 LEU A CA 1
ATOM 684 C C . LEU A 1 87 ? -5.779 11.305 1.487 1.00 94.50 87 LEU A C 1
ATOM 686 O O . LEU A 1 87 ? -6.648 11.715 2.252 1.00 94.50 87 LEU A O 1
ATOM 690 N N . MET A 1 88 ? -6.015 10.279 0.667 1.00 93.31 88 MET A N 1
ATOM 691 C CA . MET A 1 88 ? -7.336 9.649 0.584 1.00 93.31 88 MET A CA 1
ATOM 692 C C . MET A 1 88 ? -7.722 8.963 1.902 1.00 93.31 88 MET A C 1
ATOM 694 O O . MET A 1 88 ? -8.872 9.054 2.334 1.00 93.31 88 MET A O 1
ATOM 698 N N . THR A 1 89 ? -6.764 8.325 2.584 1.00 92.62 89 THR A N 1
ATOM 699 C CA . THR A 1 89 ? -7.011 7.713 3.898 1.00 92.62 89 THR A CA 1
ATOM 700 C C . THR A 1 89 ? -7.384 8.760 4.947 1.00 92.62 89 THR A C 1
ATOM 702 O O . THR A 1 89 ? -8.349 8.563 5.682 1.00 92.62 89 THR A O 1
ATOM 705 N N . THR A 1 90 ? -6.663 9.883 5.008 1.00 92.62 90 THR A N 1
ATOM 706 C CA . THR A 1 90 ? -6.905 10.943 6.003 1.00 92.62 90 THR A CA 1
ATOM 707 C C . THR A 1 90 ? -8.197 11.718 5.738 1.00 92.62 90 THR A C 1
ATOM 709 O O . THR A 1 90 ? -8.909 12.034 6.689 1.00 92.62 90 THR A O 1
ATOM 712 N N . LEU A 1 91 ? -8.567 11.949 4.473 1.00 92.25 91 LEU A N 1
ATOM 713 C CA . LEU A 1 91 ? -9.833 12.599 4.105 1.00 92.25 91 LEU A CA 1
ATOM 714 C C . LEU A 1 91 ? -11.065 11.736 4.409 1.00 92.25 91 LEU A C 1
ATOM 716 O O . LEU A 1 91 ? -12.105 12.263 4.804 1.00 92.25 91 LEU A O 1
ATOM 720 N N . LEU A 1 92 ? -10.966 10.415 4.235 1.00 90.44 92 LEU A N 1
ATOM 721 C CA . LEU A 1 92 ? -12.071 9.490 4.510 1.00 90.44 92 LEU A CA 1
ATOM 722 C C . LEU A 1 92 ? -12.154 9.084 5.987 1.00 90.44 92 LEU A C 1
ATOM 724 O O . LEU A 1 92 ? -13.214 8.646 6.439 1.00 90.44 92 LEU A O 1
ATOM 728 N N . LEU A 1 93 ? -11.074 9.251 6.755 1.00 88.94 93 LEU A N 1
ATOM 729 C CA . LEU A 1 93 ? -10.994 8.828 8.152 1.00 88.94 93 LEU A CA 1
ATOM 730 C C . LEU A 1 93 ? -12.137 9.366 9.038 1.00 88.94 93 LEU A C 1
ATOM 732 O O . LEU A 1 93 ? -12.729 8.558 9.756 1.00 88.94 93 LEU A O 1
ATOM 736 N N . PRO A 1 94 ? -12.530 10.656 8.985 1.00 86.38 94 PRO A N 1
ATOM 737 C CA . PRO A 1 94 ? -13.647 11.155 9.788 1.00 86.38 94 PRO A CA 1
ATOM 738 C C . PRO A 1 94 ? -14.952 10.391 9.536 1.00 86.38 94 PRO A C 1
ATOM 740 O O . PRO A 1 94 ? -15.683 10.081 10.473 1.00 86.38 94 PRO A O 1
ATOM 743 N N . ALA A 1 95 ? -15.227 10.022 8.284 1.00 84.88 95 ALA A N 1
ATOM 744 C CA . ALA A 1 95 ? -16.423 9.264 7.930 1.00 84.88 95 ALA A CA 1
ATOM 745 C C . ALA A 1 95 ? -16.350 7.801 8.382 1.00 84.88 95 ALA A C 1
ATOM 747 O O . ALA A 1 95 ? -17.365 7.216 8.764 1.00 84.88 95 ALA A O 1
ATOM 748 N N . LEU A 1 96 ? -15.148 7.218 8.378 1.00 85.94 96 LEU A N 1
ATOM 749 C CA . LEU A 1 96 ? -14.908 5.873 8.896 1.00 85.94 96 LEU A CA 1
ATOM 750 C C . LEU A 1 96 ? -15.090 5.798 10.418 1.00 85.94 96 LEU A C 1
ATOM 752 O O . LEU A 1 96 ? -15.622 4.808 10.912 1.00 85.94 96 LEU A O 1
ATOM 756 N N . LEU A 1 97 ? -14.714 6.847 11.155 1.00 83.25 97 LEU A N 1
ATOM 757 C CA . LEU A 1 97 ? -14.848 6.907 12.617 1.00 83.25 97 LEU A CA 1
ATOM 758 C C . LEU A 1 97 ? -16.293 7.092 13.101 1.00 83.25 97 LEU A C 1
ATOM 760 O O . LEU A 1 97 ? -16.624 6.681 14.210 1.00 83.25 97 LEU A O 1
ATOM 764 N N . VAL A 1 98 ? -17.166 7.675 12.276 1.00 82.81 98 VAL A N 1
ATOM 765 C CA . VAL A 1 98 ? -18.605 7.835 12.574 1.00 82.81 98 VAL A CA 1
ATOM 766 C C . VAL A 1 98 ? -19.390 6.538 12.318 1.00 82.81 98 VAL A C 1
ATOM 768 O O . VAL A 1 98 ? -20.563 6.415 12.678 1.00 82.81 98 VAL A O 1
ATOM 771 N N . ALA A 1 99 ? -18.766 5.536 11.700 1.00 80.38 99 ALA A N 1
ATOM 772 C CA . ALA A 1 99 ? -19.424 4.278 11.411 1.00 80.38 99 ALA A CA 1
ATOM 773 C C . ALA A 1 99 ? -19.876 3.528 12.682 1.00 80.38 99 ALA A C 1
ATOM 775 O O . ALA A 1 99 ? -19.128 3.460 13.655 1.00 80.38 99 ALA A O 1
ATOM 776 N N . PRO A 1 100 ? -21.059 2.877 12.662 1.00 78.88 100 PRO A N 1
ATOM 777 C CA . PRO A 1 100 ? -21.480 1.988 13.739 1.00 78.88 100 PRO A CA 1
ATOM 778 C C . PRO A 1 100 ? -20.439 0.922 14.093 1.00 78.88 100 PRO A C 1
ATOM 780 O O . PRO A 1 100 ? -19.870 0.282 13.209 1.00 78.88 100 PRO A O 1
ATOM 783 N N . VAL A 1 101 ? -20.277 0.684 15.396 1.00 74.19 101 VAL A N 1
ATOM 784 C CA . VAL A 1 101 ? -19.277 -0.228 15.987 1.00 74.19 101 VAL A CA 1
ATOM 785 C C . VAL A 1 101 ? -19.443 -1.694 15.592 1.00 74.19 101 VAL A C 1
ATOM 787 O O . VAL A 1 101 ? -18.505 -2.474 15.702 1.00 74.19 101 VAL A O 1
ATOM 790 N N . GLU A 1 102 ? -20.629 -2.074 15.124 1.00 73.75 102 GLU A N 1
ATOM 791 C CA . GLU A 1 102 ? -20.936 -3.425 14.642 1.00 73.75 102 GLU A CA 1
ATOM 792 C C . GLU A 1 102 ? -20.285 -3.724 13.282 1.00 73.75 102 GLU A C 1
ATOM 794 O O . GLU A 1 102 ? -20.242 -4.877 12.846 1.00 73.75 102 GLU A O 1
ATOM 799 N N . ARG A 1 103 ? -19.798 -2.691 12.581 1.00 79.81 103 ARG A N 1
ATOM 800 C CA . ARG A 1 103 ? -19.255 -2.820 11.228 1.00 79.81 103 ARG A CA 1
ATOM 801 C C . ARG A 1 103 ? -17.753 -3.038 11.257 1.00 79.81 103 ARG A C 1
ATOM 803 O O . ARG A 1 103 ? -17.021 -2.161 11.690 1.00 79.81 103 ARG A O 1
ATOM 810 N N . ASP A 1 104 ? -17.313 -4.169 10.720 1.00 83.62 104 ASP A N 1
ATOM 811 C CA . ASP A 1 104 ? -15.904 -4.463 10.451 1.00 83.62 104 ASP A CA 1
ATOM 812 C C . ASP A 1 104 ? -15.466 -3.716 9.184 1.00 83.62 104 ASP A C 1
ATOM 814 O O . ASP A 1 104 ? -15.836 -4.110 8.074 1.00 83.62 104 ASP A O 1
ATOM 818 N N . ILE A 1 105 ? -14.745 -2.608 9.362 1.00 89.62 105 ILE A N 1
ATOM 819 C CA . ILE A 1 105 ? -14.260 -1.773 8.264 1.00 89.62 105 ILE A CA 1
ATOM 820 C C . ILE A 1 105 ? -12.788 -2.070 8.025 1.00 89.62 105 ILE A C 1
ATOM 822 O O . ILE A 1 105 ? -11.960 -1.931 8.927 1.00 89.62 105 ILE A O 1
ATOM 826 N N . ARG A 1 106 ? -12.446 -2.410 6.779 1.00 91.69 106 ARG A N 1
ATOM 827 C CA . ARG A 1 106 ? -11.083 -2.825 6.430 1.00 91.69 106 ARG A CA 1
ATOM 828 C C . ARG A 1 106 ? -10.412 -1.876 5.454 1.00 91.69 106 ARG A C 1
ATOM 830 O O . ARG A 1 106 ? -10.918 -1.648 4.359 1.00 91.69 106 ARG A O 1
ATOM 837 N N . ILE A 1 107 ? -9.237 -1.385 5.821 1.00 94.19 107 ILE A N 1
ATOM 838 C CA . ILE A 1 107 ? -8.346 -0.629 4.942 1.00 94.19 107 ILE A CA 1
ATOM 839 C C . ILE A 1 107 ? -7.231 -1.575 4.504 1.00 94.19 107 ILE A C 1
ATOM 841 O O . ILE A 1 107 ? -6.386 -1.967 5.306 1.00 94.19 107 ILE A O 1
ATOM 845 N N . LEU A 1 108 ? -7.245 -1.983 3.239 1.00 95.25 108 LEU A N 1
ATOM 846 C CA . LEU A 1 108 ? -6.233 -2.850 2.652 1.00 95.25 108 LEU A CA 1
ATOM 847 C C . LEU A 1 108 ? -5.366 -2.045 1.701 1.00 95.25 108 LEU A C 1
ATOM 849 O O . LEU A 1 108 ? -5.860 -1.476 0.730 1.00 95.25 108 LEU A O 1
ATOM 853 N N . THR A 1 109 ? -4.058 -2.073 1.922 1.00 95.94 109 THR A N 1
ATOM 854 C CA . THR A 1 109 ? -3.107 -1.523 0.955 1.00 95.94 109 THR A CA 1
ATOM 855 C C . THR A 1 109 ? -2.331 -2.645 0.300 1.00 95.94 109 THR A C 1
ATOM 857 O O . THR A 1 109 ? -1.677 -3.437 0.983 1.00 95.94 109 THR A O 1
ATOM 860 N N . VAL A 1 110 ? -2.423 -2.735 -1.025 1.00 95.44 110 VAL A N 1
ATOM 861 C CA . VAL A 1 110 ? -1.727 -3.762 -1.795 1.00 95.44 110 VAL A CA 1
ATOM 862 C C . VAL A 1 110 ? -0.345 -3.237 -2.149 1.00 95.44 110 VAL A C 1
ATOM 864 O O . VAL A 1 110 ? -0.219 -2.313 -2.940 1.00 95.44 110 VAL A O 1
ATOM 867 N N . VAL A 1 111 ? 0.691 -3.824 -1.566 1.00 94.62 111 VAL A N 1
ATOM 868 C CA . VAL A 1 111 ? 2.066 -3.326 -1.660 1.00 94.62 111 VAL A CA 1
ATOM 869 C C . VAL A 1 111 ? 2.915 -4.177 -2.595 1.00 94.62 111 VAL A C 1
ATOM 871 O O . VAL A 1 111 ? 2.748 -5.399 -2.700 1.00 94.62 111 VAL A O 1
ATOM 874 N N . ASN A 1 112 ? 3.859 -3.526 -3.268 1.00 93.56 112 ASN A N 1
ATOM 875 C CA . ASN A 1 112 ? 4.828 -4.190 -4.129 1.00 93.56 112 ASN A CA 1
ATOM 876 C C . ASN A 1 112 ? 5.690 -5.204 -3.330 1.00 93.56 112 ASN A C 1
ATOM 878 O O . ASN A 1 112 ? 6.100 -4.891 -2.212 1.00 93.56 112 ASN A O 1
ATOM 882 N N . PRO A 1 113 ? 5.989 -6.409 -3.861 1.00 92.62 113 PRO A N 1
ATOM 883 C CA . PRO A 1 113 ? 6.792 -7.436 -3.179 1.00 92.62 113 PRO A CA 1
ATOM 884 C C . PRO A 1 113 ? 8.242 -7.041 -2.859 1.00 92.62 113 PRO A C 1
ATOM 886 O O . PRO A 1 113 ? 8.896 -7.736 -2.084 1.00 92.62 113 PRO A O 1
ATOM 889 N N . PHE A 1 114 ? 8.769 -5.952 -3.423 1.00 91.94 114 PHE A N 1
ATOM 890 C CA . PHE A 1 114 ? 10.156 -5.532 -3.193 1.00 91.94 114 PHE A CA 1
ATOM 891 C C . PHE A 1 114 ? 10.406 -4.832 -1.843 1.00 91.94 114 PHE A C 1
ATOM 893 O O . PHE A 1 114 ? 11.532 -4.408 -1.596 1.00 91.94 114 PHE A O 1
ATOM 900 N N . TYR A 1 115 ? 9.426 -4.770 -0.931 1.00 91.94 115 TYR A N 1
ATOM 901 C CA . TYR A 1 115 ? 9.563 -4.157 0.406 1.00 91.94 115 TYR A CA 1
ATOM 902 C C . TYR A 1 115 ? 10.776 -4.657 1.204 1.00 91.94 115 TYR A C 1
ATOM 904 O O . TYR A 1 115 ? 11.404 -3.896 1.940 1.00 91.94 115 TYR A O 1
ATOM 912 N N . ALA A 1 116 ? 11.144 -5.931 1.044 1.00 89.81 116 ALA A N 1
ATOM 913 C CA . ALA A 1 116 ? 12.271 -6.528 1.753 1.00 89.81 116 ALA A CA 1
ATOM 914 C C . ALA A 1 116 ? 13.632 -5.976 1.296 1.00 89.81 116 ALA A C 1
ATOM 916 O O . ALA A 1 116 ? 14.592 -6.037 2.057 1.00 89.81 116 ALA A O 1
ATOM 917 N N . ALA A 1 117 ? 13.729 -5.411 0.086 1.00 89.75 117 ALA A N 1
ATOM 918 C CA . ALA A 1 117 ? 14.978 -4.855 -0.436 1.00 89.75 117 ALA A CA 1
ATOM 919 C C . ALA A 1 117 ? 15.431 -3.593 0.317 1.00 89.75 117 ALA A C 1
ATOM 921 O O . ALA A 1 117 ? 16.616 -3.273 0.316 1.00 89.75 117 ALA A O 1
ATOM 922 N N . ALA A 1 118 ? 14.497 -2.887 0.961 1.00 87.75 118 ALA A N 1
ATOM 923 C CA . ALA A 1 118 ? 14.764 -1.645 1.680 1.00 87.75 118 ALA A CA 1
ATOM 924 C C . ALA A 1 118 ? 14.797 -1.809 3.206 1.00 87.75 118 ALA A C 1
ATOM 926 O O . ALA A 1 118 ? 15.003 -0.821 3.906 1.00 87.75 118 ALA A O 1
ATOM 927 N N . SER A 1 119 ? 14.611 -3.022 3.743 1.00 84.94 119 SER A N 1
ATOM 928 C CA . SER A 1 119 ? 14.487 -3.233 5.194 1.00 84.94 119 SER A CA 1
ATOM 929 C C . SER A 1 119 ? 15.706 -2.749 5.977 1.00 84.94 119 SER A C 1
ATOM 931 O O . SER A 1 119 ? 15.548 -2.183 7.050 1.00 84.94 119 SER A O 1
ATOM 933 N N . THR A 1 120 ? 16.914 -2.905 5.434 1.00 83.50 120 THR A N 1
ATOM 934 C CA . THR A 1 120 ? 18.171 -2.542 6.108 1.00 83.50 120 THR A CA 1
ATOM 935 C C . THR A 1 120 ? 18.607 -1.095 5.891 1.00 83.50 120 THR A C 1
ATOM 937 O O . THR A 1 120 ? 19.396 -0.579 6.676 1.00 83.50 120 THR A O 1
ATOM 940 N N . SER A 1 121 ? 18.110 -0.438 4.841 1.00 84.44 121 SER A N 1
ATOM 941 C CA . SER A 1 121 ? 18.522 0.912 4.426 1.00 84.44 121 SER A CA 1
ATOM 942 C C . SER A 1 121 ? 17.365 1.915 4.469 1.00 84.44 121 SER A C 1
ATOM 944 O O . SER A 1 121 ? 17.423 2.957 3.816 1.00 84.44 121 SER A O 1
ATOM 946 N N . PHE A 1 122 ? 16.300 1.596 5.205 1.00 85.06 122 PHE A N 1
ATOM 947 C CA . PHE A 1 122 ? 15.057 2.351 5.186 1.00 85.06 122 PHE A CA 1
ATOM 948 C C . PHE A 1 122 ? 15.250 3.826 5.572 1.00 85.06 122 PHE A C 1
ATOM 950 O O . PHE A 1 122 ? 15.919 4.154 6.550 1.00 85.06 122 PHE A O 1
ATOM 957 N N . SER A 1 123 ? 14.601 4.710 4.813 1.00 83.62 123 SER A N 1
ATOM 958 C CA . SER A 1 123 ? 14.540 6.147 5.075 1.00 83.62 123 SER A CA 1
ATOM 959 C C . SER A 1 123 ? 13.089 6.616 4.945 1.00 83.62 123 SER A C 1
ATOM 961 O O . SER A 1 123 ? 12.469 6.345 3.910 1.00 83.62 123 SER A O 1
ATOM 963 N N . PRO A 1 124 ? 12.533 7.304 5.961 1.00 82.12 124 PRO A N 1
ATOM 964 C CA . PRO A 1 124 ? 11.143 7.748 5.946 1.00 82.12 124 PRO A CA 1
ATOM 965 C C . PRO A 1 124 ? 10.914 8.990 5.070 1.00 82.12 124 PRO A C 1
ATOM 967 O O . PRO A 1 124 ? 9.776 9.251 4.701 1.00 82.12 124 PRO A O 1
ATOM 970 N N . THR A 1 125 ? 11.966 9.734 4.717 1.00 83.50 125 THR A N 1
ATOM 971 C CA . THR A 1 125 ? 11.893 11.067 4.095 1.00 83.50 125 THR A CA 1
ATOM 972 C C . THR A 1 125 ? 11.348 11.061 2.662 1.00 83.50 125 THR A C 1
ATOM 974 O O . THR A 1 125 ? 11.549 10.096 1.918 1.00 83.50 125 THR A O 1
ATOM 977 N N . PHE A 1 126 ? 10.710 12.176 2.288 1.00 80.75 126 PHE A N 1
ATOM 978 C CA . PHE A 1 126 ? 10.337 12.555 0.922 1.00 80.75 126 PHE A CA 1
ATOM 979 C C . PHE A 1 126 ? 11.170 13.763 0.437 1.00 80.75 126 PHE A C 1
ATOM 981 O O . PHE A 1 126 ? 11.379 14.685 1.232 1.00 80.75 126 PHE A O 1
ATOM 988 N N . PRO A 1 127 ? 11.599 13.816 -0.839 1.00 79.44 127 PRO A N 1
ATOM 989 C CA . PRO A 1 127 ? 11.572 12.721 -1.810 1.00 79.44 127 PRO A CA 1
ATOM 990 C C . PRO A 1 127 ? 12.465 11.560 -1.357 1.00 79.44 127 PRO A C 1
ATOM 992 O O . PRO A 1 127 ? 13.390 11.736 -0.554 1.00 79.44 127 PRO A O 1
ATOM 995 N N . THR A 1 128 ? 12.167 10.357 -1.840 1.00 79.38 128 THR A N 1
ATOM 996 C CA . THR A 1 128 ? 12.983 9.176 -1.546 1.00 79.38 128 THR A CA 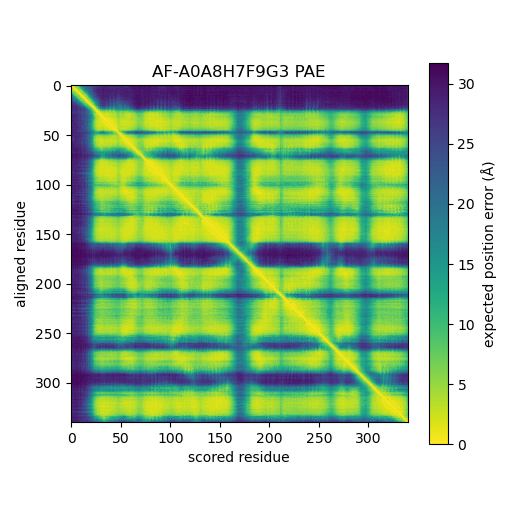1
ATOM 997 C C . THR A 1 128 ? 14.421 9.420 -2.029 1.00 79.38 128 THR A C 1
ATOM 999 O O . THR A 1 128 ? 14.604 9.833 -3.175 1.00 79.38 128 THR A O 1
ATOM 1002 N N . PRO A 1 129 ? 15.463 9.192 -1.201 1.00 76.12 129 PRO A N 1
ATOM 1003 C CA . PRO A 1 129 ? 16.843 9.393 -1.637 1.00 76.12 129 PRO A CA 1
ATOM 1004 C C . PRO A 1 129 ? 17.126 8.539 -2.873 1.00 76.12 129 PRO A C 1
ATOM 1006 O O . PRO A 1 129 ? 16.780 7.358 -2.874 1.00 76.12 129 PRO A O 1
ATOM 1009 N N . THR A 1 130 ? 17.753 9.134 -3.898 1.00 68.56 130 THR A N 1
ATOM 1010 C CA . THR A 1 130 ? 17.993 8.504 -5.207 1.00 68.56 130 THR A CA 1
ATOM 1011 C C . THR A 1 130 ? 18.676 7.149 -5.018 1.00 68.56 130 THR A C 1
ATOM 1013 O O . THR A 1 130 ? 19.860 7.096 -4.657 1.00 68.56 130 THR A O 1
ATOM 1016 N N . PRO A 1 131 ? 17.946 6.046 -5.204 1.00 67.19 131 PRO A N 1
ATOM 1017 C CA . PRO A 1 131 ? 18.439 4.735 -4.848 1.00 67.19 131 PRO A CA 1
ATOM 1018 C C . PRO A 1 131 ? 19.367 4.218 -5.945 1.00 67.19 131 PRO A C 1
ATOM 1020 O O . PRO A 1 131 ? 19.169 4.475 -7.129 1.00 67.19 131 PRO A O 1
ATOM 1023 N N . SER A 1 132 ? 20.363 3.418 -5.568 1.00 70.81 132 SER A N 1
ATOM 1024 C CA . SER A 1 132 ? 21.272 2.783 -6.533 1.00 70.81 132 SER A CA 1
ATOM 1025 C C . SER A 1 132 ? 20.567 1.785 -7.461 1.00 70.81 132 SER A C 1
ATOM 1027 O O . SER A 1 132 ? 21.107 1.420 -8.504 1.00 70.81 132 SER A O 1
ATOM 1029 N N . SER A 1 133 ? 19.368 1.321 -7.089 1.00 85.00 133 SER A N 1
ATOM 1030 C CA . SER A 1 133 ? 18.577 0.379 -7.876 1.00 85.00 133 SER A CA 1
ATOM 1031 C C . SER A 1 133 ? 17.078 0.661 -7.789 1.00 85.00 133 SER A C 1
ATOM 1033 O O . SER A 1 133 ? 16.561 1.097 -6.760 1.00 85.00 133 SER A O 1
ATOM 1035 N N . ILE A 1 134 ? 16.362 0.320 -8.860 1.00 86.69 134 ILE A N 1
ATOM 1036 C CA . ILE A 1 134 ? 14.902 0.449 -8.937 1.00 86.69 134 ILE A CA 1
ATOM 1037 C C . ILE A 1 134 ? 14.166 -0.422 -7.910 1.00 86.69 134 ILE A C 1
ATOM 1039 O O . ILE A 1 134 ? 13.124 -0.038 -7.388 1.00 86.69 134 ILE A O 1
ATOM 1043 N N . PHE A 1 135 ? 14.726 -1.587 -7.575 1.00 89.06 135 PHE A N 1
ATOM 1044 C CA . PHE A 1 135 ? 14.151 -2.472 -6.564 1.00 89.06 135 PHE A CA 1
ATOM 1045 C C . PHE A 1 135 ? 14.259 -1.873 -5.166 1.00 89.06 135 PHE A C 1
ATOM 1047 O O . PHE A 1 135 ? 13.346 -2.038 -4.365 1.00 89.06 135 PHE A O 1
ATOM 1054 N N . LEU A 1 136 ? 15.344 -1.147 -4.890 1.00 89.94 136 LEU A N 1
ATOM 1055 C CA . LEU A 1 136 ? 15.492 -0.399 -3.650 1.00 89.94 136 LEU A CA 1
ATOM 1056 C C . LEU A 1 136 ? 14.517 0.789 -3.631 1.00 89.94 136 LEU A C 1
ATOM 1058 O O . LEU A 1 136 ? 13.859 0.985 -2.618 1.00 89.94 136 LEU A O 1
ATOM 1062 N N . ALA A 1 137 ? 14.320 1.493 -4.754 1.00 88.19 137 ALA A N 1
ATOM 1063 C CA . ALA A 1 137 ? 13.307 2.554 -4.877 1.00 88.19 137 ALA A CA 1
ATOM 1064 C C . ALA A 1 137 ? 11.900 2.071 -4.492 1.00 88.19 137 ALA A C 1
ATOM 1066 O O . ALA A 1 137 ? 11.250 2.616 -3.600 1.00 88.19 137 ALA A O 1
ATOM 1067 N N . GLU A 1 138 ? 11.450 0.993 -5.137 1.00 88.50 138 GLU A N 1
ATOM 1068 C CA . GLU A 1 138 ? 10.142 0.392 -4.869 1.00 88.50 138 GLU A CA 1
ATOM 1069 C C . GLU A 1 138 ? 10.073 -0.251 -3.487 1.00 88.50 138 GLU A C 1
ATOM 1071 O O . GLU A 1 138 ? 9.027 -0.232 -2.835 1.00 88.50 138 GLU A O 1
ATOM 1076 N N . GLY A 1 139 ? 11.193 -0.792 -3.007 1.00 91.19 139 GLY A N 1
ATOM 1077 C CA . GLY A 1 139 ? 11.321 -1.289 -1.648 1.00 91.19 139 GLY A CA 1
ATOM 1078 C C . GLY A 1 139 ? 11.077 -0.191 -0.620 1.00 91.19 139 GLY A C 1
ATOM 1079 O O . GLY A 1 139 ? 10.308 -0.401 0.312 1.00 91.19 139 GLY A O 1
ATOM 1080 N N . HIS A 1 140 ? 11.661 0.995 -0.809 1.00 91.19 140 HIS A N 1
ATOM 1081 C CA . HIS A 1 140 ? 11.459 2.137 0.084 1.00 91.19 140 HIS A CA 1
ATOM 1082 C C . HIS A 1 140 ? 10.000 2.583 0.100 1.00 91.19 140 HIS A C 1
ATOM 1084 O O . HIS A 1 140 ? 9.426 2.709 1.180 1.00 91.19 140 HIS A O 1
ATOM 1090 N N . ARG A 1 141 ? 9.385 2.751 -1.078 1.00 91.25 141 ARG A N 1
ATOM 1091 C CA . ARG A 1 141 ? 7.965 3.108 -1.201 1.00 91.25 141 ARG A CA 1
ATOM 1092 C C . ARG A 1 141 ? 7.067 2.097 -0.488 1.00 91.25 141 ARG A C 1
ATOM 1094 O O . ARG A 1 141 ? 6.312 2.461 0.408 1.00 91.25 141 ARG A O 1
ATOM 1101 N N . SER A 1 142 ? 7.182 0.819 -0.847 1.00 92.94 142 SER A N 1
ATOM 1102 C CA . SER A 1 142 ? 6.341 -0.243 -0.280 1.00 92.94 142 SER A CA 1
ATOM 1103 C C . SER A 1 142 ? 6.545 -0.408 1.228 1.00 92.94 142 SER A C 1
ATOM 1105 O O . SER A 1 142 ? 5.565 -0.528 1.963 1.00 92.94 142 SER A O 1
ATOM 1107 N N . LEU A 1 143 ? 7.788 -0.341 1.715 1.00 93.25 143 LEU A N 1
ATOM 1108 C CA . LEU A 1 143 ? 8.096 -0.414 3.142 1.00 93.25 143 LEU A CA 1
ATOM 1109 C C . LEU A 1 143 ? 7.539 0.787 3.914 1.00 93.25 143 LEU A C 1
ATOM 1111 O O . LEU A 1 143 ? 6.952 0.609 4.983 1.00 93.25 143 LEU A O 1
ATOM 1115 N N . ARG A 1 144 ? 7.647 1.996 3.353 1.00 93.06 144 ARG A N 1
ATOM 1116 C CA . ARG A 1 144 ? 7.075 3.218 3.934 1.00 93.06 144 ARG A CA 1
ATOM 1117 C C . ARG A 1 144 ? 5.560 3.081 4.104 1.00 93.06 144 ARG A C 1
ATOM 1119 O O . ARG A 1 144 ? 5.033 3.399 5.167 1.00 93.06 144 ARG A O 1
ATOM 1126 N N . THR A 1 145 ? 4.858 2.560 3.099 1.00 93.62 145 THR A N 1
ATOM 1127 C CA . THR A 1 145 ? 3.410 2.304 3.166 1.00 93.62 145 THR A CA 1
ATOM 1128 C C . THR A 1 145 ? 3.045 1.211 4.180 1.00 93.62 145 THR A C 1
ATOM 1130 O O . THR A 1 145 ? 2.050 1.347 4.892 1.00 93.62 145 THR A O 1
ATOM 1133 N N . ILE A 1 146 ? 3.851 0.148 4.308 1.00 94.75 146 ILE A N 1
ATOM 1134 C CA . ILE A 1 146 ? 3.640 -0.902 5.326 1.00 94.75 146 ILE A CA 1
ATOM 1135 C C . ILE A 1 146 ? 3.747 -0.318 6.740 1.00 94.75 146 ILE A C 1
ATOM 1137 O O . ILE A 1 146 ? 2.872 -0.555 7.575 1.00 94.75 146 ILE A O 1
ATOM 1141 N N . ILE A 1 147 ? 4.796 0.469 6.998 1.00 94.00 147 ILE A N 1
ATOM 1142 C CA . ILE A 1 147 ? 5.022 1.115 8.298 1.00 94.00 147 ILE A CA 1
ATOM 1143 C C . ILE A 1 147 ? 3.897 2.109 8.606 1.00 94.00 147 ILE A C 1
ATOM 1145 O O . ILE A 1 147 ? 3.384 2.114 9.726 1.00 94.00 147 ILE A O 1
ATOM 1149 N N . LEU A 1 148 ? 3.461 2.891 7.611 1.00 93.88 148 LEU A N 1
ATOM 1150 C CA . LEU A 1 148 ? 2.317 3.795 7.744 1.00 93.88 148 LEU A CA 1
ATOM 1151 C C . LEU A 1 148 ? 1.052 3.038 8.164 1.00 93.88 148 LEU A C 1
ATOM 1153 O O . LEU A 1 148 ? 0.407 3.427 9.134 1.00 93.88 148 LEU A O 1
ATOM 1157 N N . ASN A 1 149 ? 0.715 1.933 7.492 1.00 93.50 149 ASN A N 1
ATOM 1158 C CA . ASN A 1 149 ? -0.459 1.128 7.844 1.00 93.50 149 ASN A CA 1
ATOM 1159 C C . ASN A 1 149 ? -0.361 0.527 9.246 1.00 93.50 149 ASN A C 1
ATOM 1161 O O . ASN A 1 149 ? -1.363 0.481 9.964 1.00 93.50 149 ASN A O 1
ATOM 1165 N N . ARG A 1 150 ? 0.834 0.088 9.665 1.00 92.62 150 ARG A N 1
ATOM 1166 C CA . ARG A 1 150 ? 1.040 -0.380 11.040 1.00 92.62 150 ARG A CA 1
ATOM 1167 C C . ARG A 1 150 ? 0.792 0.742 12.040 1.00 92.62 150 ARG A C 1
ATOM 1169 O O . ARG A 1 150 ? 0.094 0.530 13.028 1.00 92.62 150 ARG A O 1
ATOM 1176 N N . HIS A 1 151 ? 1.359 1.918 11.794 1.00 92.19 151 HIS A N 1
ATOM 1177 C CA . HIS A 1 151 ? 1.195 3.070 12.673 1.00 92.19 151 HIS A CA 1
ATOM 1178 C C . HIS A 1 151 ? -0.266 3.527 12.743 1.00 92.19 151 HIS A C 1
ATOM 1180 O O . HIS A 1 151 ? -0.784 3.768 13.828 1.00 92.19 151 HIS A O 1
ATOM 1186 N N . LEU A 1 152 ? -0.968 3.533 11.614 1.00 91.75 152 LEU A N 1
ATOM 1187 C CA . LEU A 1 152 ? -2.388 3.853 11.550 1.00 91.75 152 LEU A CA 1
ATOM 1188 C C . LEU A 1 152 ? -3.243 2.843 12.335 1.00 91.75 152 LEU A C 1
ATOM 1190 O O . LEU A 1 152 ? -4.152 3.259 13.049 1.00 91.75 152 LEU A O 1
ATOM 1194 N N . GLN A 1 153 ? -2.908 1.545 12.320 1.00 91.69 153 GLN A N 1
ATOM 1195 C CA . GLN A 1 153 ? -3.559 0.584 13.220 1.00 91.69 153 GLN A CA 1
ATOM 1196 C C . GLN A 1 153 ? -3.311 0.918 14.697 1.00 91.69 153 GLN A C 1
ATOM 1198 O O . GLN A 1 153 ? -4.223 0.783 15.507 1.00 91.69 153 GLN A O 1
ATOM 1203 N N . ARG A 1 154 ? -2.103 1.361 15.068 1.00 89.12 154 ARG A N 1
ATOM 1204 C CA . ARG A 1 154 ? -1.816 1.778 16.451 1.00 89.12 154 ARG A CA 1
ATOM 1205 C C . ARG A 1 154 ? -2.653 2.987 16.860 1.00 89.12 154 ARG A C 1
ATOM 1207 O O . ARG A 1 154 ? -3.201 2.992 17.956 1.00 89.12 154 ARG A O 1
ATOM 1214 N N . ILE A 1 155 ? -2.805 3.965 15.965 1.00 89.31 155 ILE A N 1
ATOM 1215 C CA . ILE A 1 155 ? -3.702 5.108 16.176 1.00 89.31 155 ILE A CA 1
ATOM 1216 C C . ILE A 1 155 ? -5.127 4.597 16.402 1.00 89.31 155 ILE A C 1
ATOM 1218 O O . ILE A 1 155 ? -5.753 4.951 17.395 1.00 89.31 155 ILE A O 1
ATOM 1222 N N . PHE A 1 156 ? -5.623 3.713 15.535 1.00 87.44 156 PHE A N 1
ATOM 1223 C CA . PHE A 1 156 ? -6.965 3.142 15.654 1.00 87.44 156 PHE A CA 1
ATOM 1224 C C . PHE A 1 156 ? -7.181 2.365 16.950 1.00 87.44 156 PHE A C 1
ATOM 1226 O O . PHE A 1 156 ? -8.259 2.460 17.537 1.00 87.44 156 PHE A O 1
ATOM 1233 N N . ASP A 1 157 ? -6.190 1.610 17.412 1.00 83.94 157 ASP A N 1
ATOM 1234 C CA . ASP A 1 157 ? -6.263 0.881 18.680 1.00 83.94 157 ASP A CA 1
ATOM 1235 C C . ASP A 1 157 ? -6.279 1.836 19.888 1.00 83.94 157 ASP A C 1
ATOM 1237 O O . ASP A 1 157 ? -6.860 1.501 20.923 1.00 83.94 157 ASP A O 1
ATOM 1241 N N . ALA A 1 158 ? -5.681 3.023 19.750 1.00 83.38 158 ALA A N 1
ATOM 1242 C CA . ALA A 1 158 ? -5.543 4.012 20.813 1.00 83.38 158 ALA A CA 1
ATOM 1243 C C . ALA A 1 158 ? -6.684 5.053 20.856 1.00 83.38 158 ALA A C 1
ATOM 1245 O O . ALA A 1 158 ? -6.858 5.742 21.865 1.00 83.38 158 ALA A O 1
ATOM 1246 N N . LEU A 1 159 ? -7.489 5.168 19.792 1.00 79.44 159 LEU A N 1
ATOM 1247 C CA . LEU A 1 159 ? -8.630 6.086 19.746 1.00 79.44 159 LEU A CA 1
ATOM 1248 C C . LEU A 1 159 ? -9.681 5.766 20.833 1.00 79.44 159 LEU A C 1
ATOM 1250 O O . LEU A 1 159 ? -9.950 4.597 21.133 1.00 79.44 159 LEU A O 1
ATOM 1254 N N . PRO A 1 160 ? -10.310 6.802 21.427 1.00 64.62 160 PRO A N 1
ATOM 1255 C CA . PRO A 1 160 ? -11.286 6.630 22.492 1.00 64.62 160 PRO A CA 1
ATOM 1256 C C . PRO A 1 160 ? -12.498 5.834 22.007 1.00 64.62 160 PRO A C 1
ATOM 1258 O O . PRO A 1 160 ? -13.064 6.072 20.942 1.00 64.62 160 PRO A O 1
ATOM 1261 N N . LYS A 1 161 ? -12.896 4.868 22.832 1.00 66.06 161 LYS A N 1
ATOM 1262 C CA . LYS A 1 161 ? -13.898 3.862 22.490 1.00 66.06 161 LYS A CA 1
ATOM 1263 C C . LYS A 1 161 ? -15.273 4.524 22.349 1.00 66.06 161 LYS A C 1
ATOM 1265 O O . LYS A 1 161 ? -15.707 5.172 23.308 1.00 66.06 161 LYS A O 1
ATOM 1270 N N . PRO A 1 162 ? -15.987 4.350 21.223 1.00 56.06 162 PRO A N 1
ATOM 1271 C CA . PRO A 1 162 ? -17.369 4.799 21.108 1.00 56.06 162 PRO A CA 1
ATOM 1272 C C . PRO A 1 162 ? -18.201 4.147 22.216 1.00 56.06 162 PRO A C 1
ATOM 1274 O O . PRO A 1 162 ? -18.310 2.921 22.298 1.00 56.06 162 PRO A O 1
ATOM 1277 N N . GLN A 1 163 ? -18.737 4.974 23.115 1.00 49.16 163 GLN A N 1
ATOM 1278 C CA . GLN A 1 163 ? -19.575 4.514 24.214 1.00 49.16 163 GLN A CA 1
ATOM 1279 C C . GLN A 1 163 ? -20.865 3.957 23.619 1.00 49.16 163 GLN A C 1
ATOM 1281 O O . GLN A 1 163 ? -21.710 4.706 23.136 1.00 49.16 163 GLN A O 1
ATOM 1286 N N . ILE A 1 164 ? -21.018 2.634 23.647 1.00 55.62 164 ILE A N 1
ATOM 1287 C CA . ILE A 1 164 ? -22.319 2.016 23.407 1.00 55.62 164 ILE A CA 1
ATOM 1288 C C . ILE A 1 164 ? -23.241 2.548 24.517 1.00 55.62 164 ILE A C 1
ATOM 1290 O O . ILE A 1 164 ? -22.863 2.440 25.693 1.00 55.62 164 ILE A O 1
ATOM 1294 N N . PRO A 1 165 ? -24.408 3.145 24.202 1.00 42.53 165 PRO A N 1
ATOM 1295 C CA . PRO A 1 165 ? -25.374 3.520 25.223 1.00 42.53 165 PRO A CA 1
ATOM 1296 C C . PRO A 1 165 ? -25.656 2.292 26.086 1.00 42.53 165 PRO A C 1
ATOM 1298 O O . PRO A 1 165 ? -26.054 1.247 25.569 1.00 42.53 165 PRO A O 1
ATOM 1301 N N . LYS A 1 166 ? -25.385 2.387 27.392 1.00 44.56 166 LYS A N 1
ATOM 1302 C CA . LYS A 1 166 ? -25.720 1.323 28.340 1.00 44.56 166 LYS A CA 1
ATOM 1303 C C . LYS A 1 166 ? -27.220 1.081 28.216 1.00 44.56 166 LYS A C 1
ATOM 1305 O O . LYS A 1 166 ? -28.000 1.961 28.567 1.00 44.56 166 LYS A O 1
ATOM 1310 N N . ALA A 1 167 ? -27.605 -0.076 27.685 1.00 45.91 167 ALA A N 1
ATOM 1311 C CA . ALA A 1 167 ? -28.996 -0.490 27.679 1.00 45.91 167 ALA A CA 1
ATOM 1312 C C . ALA A 1 167 ? -29.509 -0.456 29.126 1.00 45.91 167 ALA A C 1
ATOM 1314 O O . ALA A 1 167 ? -28.847 -0.957 30.040 1.00 45.91 167 ALA A O 1
ATOM 1315 N N . GLU A 1 168 ? -30.654 0.190 29.336 1.00 39.81 168 GLU A N 1
ATOM 1316 C CA . GLU A 1 168 ? -31.343 0.193 30.620 1.00 39.81 168 GLU A CA 1
ATOM 1317 C C . GLU A 1 168 ? -31.587 -1.253 31.074 1.00 39.81 168 GLU A C 1
ATOM 1319 O O . GLU A 1 168 ? -31.826 -2.145 30.257 1.00 39.81 168 GLU A O 1
ATOM 1324 N N . ALA A 1 169 ? -31.496 -1.481 32.385 1.00 47.06 169 ALA A N 1
ATOM 1325 C CA . ALA A 1 169 ? -31.315 -2.771 33.058 1.00 47.06 169 ALA A CA 1
ATOM 1326 C C . ALA A 1 169 ? -32.405 -3.852 32.841 1.00 47.06 169 ALA A C 1
ATOM 1328 O O . ALA A 1 169 ? -32.388 -4.870 33.527 1.00 47.06 169 ALA A O 1
ATOM 1329 N N . ASN A 1 170 ? -33.328 -3.671 31.892 1.00 47.31 170 ASN A N 1
ATOM 1330 C CA . ASN A 1 170 ? -34.473 -4.553 31.656 1.00 47.31 170 ASN A CA 1
ATOM 1331 C C . ASN A 1 170 ? -34.460 -5.283 30.297 1.00 47.31 170 ASN A C 1
ATOM 1333 O O . ASN A 1 170 ? -35.380 -6.053 30.025 1.00 47.31 170 ASN A O 1
ATOM 1337 N N . ALA A 1 171 ? -33.439 -5.107 29.451 1.00 41.16 171 ALA A N 1
ATOM 1338 C CA . ALA A 1 171 ? -33.279 -5.904 28.231 1.00 41.16 171 ALA A CA 1
ATOM 1339 C C . ALA A 1 171 ? -32.309 -7.073 28.474 1.00 41.16 171 ALA A C 1
ATOM 1341 O O . ALA A 1 171 ? -31.088 -6.917 28.449 1.00 41.16 171 ALA A O 1
ATOM 1342 N N . SER A 1 172 ? -32.868 -8.254 28.744 1.00 44.66 172 SER A N 1
ATOM 1343 C CA . SER A 1 172 ? -32.117 -9.509 28.832 1.00 44.66 172 SER A CA 1
ATOM 1344 C C . SER A 1 172 ? -31.370 -9.781 27.519 1.00 44.66 172 SER A C 1
ATOM 1346 O O . SER A 1 172 ? -31.971 -9.722 26.451 1.00 44.66 172 SER A O 1
ATOM 1348 N N . SER A 1 173 ? -30.079 -10.103 27.649 1.00 38.62 173 SER A N 1
ATOM 1349 C CA . SER A 1 173 ? -29.147 -10.622 26.634 1.00 38.62 173 SER A CA 1
ATOM 1350 C C . SER A 1 173 ? -28.498 -9.651 25.635 1.00 38.62 173 SER A C 1
ATOM 1352 O O . SER A 1 173 ? -28.341 -9.992 24.464 1.00 38.62 173 SER A O 1
ATOM 1354 N N . VAL A 1 174 ? -28.000 -8.498 26.091 1.00 44.19 174 VAL A N 1
ATOM 1355 C CA . VAL A 1 174 ? -26.860 -7.852 25.409 1.00 44.19 174 VAL A CA 1
ATOM 1356 C C . VAL A 1 174 ? -25.574 -8.292 26.119 1.00 44.19 174 VAL A C 1
ATOM 1358 O O . VAL A 1 174 ? -25.428 -7.996 27.309 1.00 44.19 174 VAL A O 1
ATOM 1361 N N . PRO A 1 175 ? -24.649 -9.022 25.463 1.00 43.34 175 PRO A N 1
ATOM 1362 C CA . PRO A 1 175 ? -23.407 -9.426 26.105 1.00 43.34 175 PRO A CA 1
ATOM 1363 C C . PRO A 1 175 ? -22.609 -8.175 26.477 1.00 43.34 175 PRO A C 1
ATOM 1365 O O . PRO A 1 175 ? -22.268 -7.351 25.628 1.00 43.34 175 PRO A O 1
ATOM 1368 N N . VAL A 1 176 ? -22.337 -8.025 27.775 1.00 43.44 176 VAL A N 1
ATOM 1369 C CA . VAL A 1 176 ? -21.507 -6.956 28.333 1.00 43.44 176 VAL A CA 1
ATOM 1370 C C . VAL A 1 176 ? -20.086 -7.156 27.812 1.00 43.44 176 VAL A C 1
ATOM 1372 O O . VAL A 1 176 ? -19.294 -7.896 28.393 1.00 43.44 176 VAL A O 1
ATOM 1375 N N . VAL A 1 177 ? -19.756 -6.514 26.691 1.00 45.78 177 VAL A N 1
ATOM 1376 C CA . VAL A 1 177 ? -18.380 -6.448 26.200 1.00 45.78 177 VAL A CA 1
ATOM 1377 C C . VAL A 1 177 ? -17.582 -5.686 27.251 1.00 45.78 177 VAL A C 1
ATOM 1379 O O . VAL A 1 177 ? -17.791 -4.494 27.478 1.00 45.78 177 VAL A O 1
ATOM 1382 N N . SER A 1 178 ? -16.687 -6.380 27.949 1.00 40.66 178 SER A N 1
ATOM 1383 C CA . SER A 1 178 ? -15.812 -5.773 28.948 1.00 40.66 178 SER A CA 1
ATOM 1384 C C . SER A 1 178 ? -15.058 -4.592 28.327 1.00 40.66 178 SER A C 1
ATOM 1386 O O . SER A 1 178 ? -14.22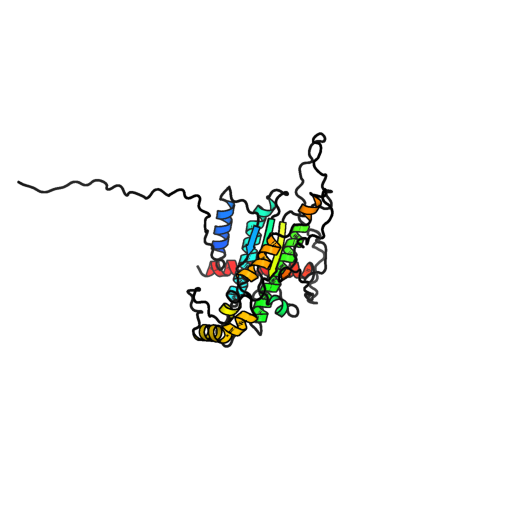8 -4.773 27.436 1.00 40.66 178 SER A O 1
ATOM 1388 N N . GLY A 1 179 ? -15.323 -3.375 28.821 1.00 44.88 179 GLY A N 1
ATOM 1389 C CA . GLY A 1 179 ? -14.832 -2.102 28.267 1.00 44.88 179 GLY A CA 1
ATOM 1390 C C . GLY A 1 179 ? -13.306 -1.952 28.180 1.00 44.88 179 GLY A C 1
ATOM 1391 O O . GLY A 1 179 ? -12.811 -1.014 27.557 1.00 44.88 179 GLY A O 1
ATOM 1392 N N . ARG A 1 180 ? -12.527 -2.895 28.731 1.00 44.62 180 ARG A N 1
ATOM 1393 C CA . ARG A 1 180 ? -11.074 -2.988 28.509 1.00 44.62 180 ARG A CA 1
ATOM 1394 C C . ARG A 1 180 ? -10.693 -3.540 27.131 1.00 44.62 180 ARG A C 1
ATOM 1396 O O . ARG A 1 180 ? -9.621 -3.195 26.660 1.00 44.62 180 ARG A O 1
ATOM 1403 N N . MET A 1 181 ? -11.566 -4.278 26.441 1.00 47.41 181 MET A N 1
ATOM 1404 C CA . MET A 1 181 ? -11.203 -5.061 25.244 1.00 47.41 181 MET A CA 1
ATOM 1405 C C . MET A 1 181 ? -11.856 -4.608 23.930 1.00 47.41 181 MET A C 1
ATOM 1407 O O . MET A 1 181 ? -11.535 -5.146 22.875 1.00 47.41 181 MET A O 1
ATOM 1411 N N . GLN A 1 182 ? -12.752 -3.619 23.971 1.00 52.25 182 GLN A N 1
ATOM 1412 C CA . GLN A 1 182 ? -13.342 -3.050 22.760 1.00 52.25 182 GLN A CA 1
ATOM 1413 C C . GLN A 1 182 ? -12.289 -2.172 22.064 1.00 52.25 182 GLN A C 1
ATOM 1415 O O . GLN A 1 182 ? -12.040 -1.049 22.502 1.00 52.25 182 GLN A O 1
ATOM 1420 N N . LYS A 1 183 ? -11.595 -2.729 21.067 1.00 62.44 183 LYS A N 1
ATOM 1421 C CA . LYS A 1 183 ? -10.755 -1.972 20.128 1.00 62.44 183 LYS A CA 1
ATOM 1422 C C . LYS A 1 183 ? -11.654 -1.328 19.067 1.00 62.44 183 LYS A C 1
ATOM 1424 O O . LYS A 1 183 ? -12.840 -1.661 18.982 1.00 62.44 183 LYS A O 1
ATOM 1429 N N . SER A 1 184 ? -11.115 -0.394 18.290 1.00 69.50 184 SER A N 1
ATOM 1430 C CA . SER A 1 184 ? -11.846 0.173 17.158 1.00 69.50 184 SER A CA 1
ATOM 1431 C C . SER A 1 184 ? -12.241 -0.918 16.160 1.00 69.50 184 SER A C 1
ATOM 1433 O O . SER A 1 184 ? -11.590 -1.950 16.007 1.00 69.50 184 SER A O 1
ATOM 1435 N N . ASN A 1 185 ? -13.355 -0.684 15.479 1.00 80.19 185 ASN A N 1
ATOM 1436 C CA . ASN A 1 185 ? -13.909 -1.549 14.442 1.00 80.19 185 ASN A CA 1
ATOM 1437 C C . ASN A 1 185 ? -13.198 -1.384 13.083 1.00 80.19 185 ASN A C 1
ATOM 1439 O O . ASN A 1 185 ? -13.633 -1.940 12.074 1.00 80.19 185 ASN A O 1
ATOM 1443 N N . LEU A 1 186 ? -12.117 -0.601 13.071 1.00 88.06 186 LEU A N 1
ATOM 1444 C CA . LEU A 1 186 ? -11.295 -0.289 11.918 1.00 88.06 186 LEU A CA 1
ATOM 1445 C C . LEU A 1 186 ? -10.040 -1.153 11.941 1.00 88.06 186 LEU A C 1
ATOM 1447 O O . LEU A 1 186 ? -9.297 -1.176 12.924 1.00 88.06 186 LEU A O 1
ATOM 1451 N N . VAL A 1 187 ? -9.790 -1.838 10.830 1.00 90.94 187 VAL A N 1
ATOM 1452 C CA . VAL A 1 187 ? -8.615 -2.688 10.672 1.00 90.94 187 VAL A CA 1
ATOM 1453 C C . VAL A 1 187 ? -7.842 -2.270 9.434 1.00 90.94 187 VAL A C 1
ATOM 1455 O O . VAL A 1 187 ? -8.353 -2.337 8.318 1.00 90.94 187 VAL A O 1
ATOM 1458 N N . ALA A 1 188 ? -6.591 -1.870 9.624 1.00 93.25 188 ALA A N 1
ATOM 1459 C CA . ALA A 1 188 ? -5.655 -1.583 8.551 1.00 93.25 188 ALA A CA 1
ATOM 1460 C C . ALA A 1 188 ? -4.710 -2.766 8.333 1.00 93.25 188 ALA A C 1
ATOM 1462 O O . ALA A 1 188 ? -4.140 -3.302 9.284 1.00 93.25 188 ALA A O 1
ATOM 1463 N N . VAL A 1 189 ? -4.546 -3.197 7.083 1.00 94.06 189 VAL A N 1
ATOM 1464 C CA . VAL A 1 189 ? -3.731 -4.361 6.709 1.00 94.06 189 VAL A CA 1
ATOM 1465 C C . VAL A 1 189 ? -2.955 -4.056 5.436 1.00 94.06 189 VAL A C 1
ATOM 1467 O O . VAL A 1 189 ? -3.492 -3.496 4.480 1.00 94.06 189 VAL A O 1
ATOM 1470 N N . SER A 1 190 ? -1.689 -4.465 5.402 1.00 95.62 190 SER A N 1
ATOM 1471 C CA . SER A 1 190 ? -0.895 -4.435 4.172 1.00 95.62 190 SER A CA 1
ATOM 1472 C C . SER A 1 190 ? -0.858 -5.828 3.559 1.00 95.62 190 SER A C 1
ATOM 1474 O O . SER A 1 190 ? -0.652 -6.811 4.268 1.00 95.62 190 SER A O 1
ATOM 1476 N N . VAL A 1 191 ? -1.041 -5.932 2.245 1.00 95.69 191 VAL A N 1
ATOM 1477 C CA . VAL A 1 191 ? -1.040 -7.216 1.535 1.00 95.69 191 VAL A CA 1
ATOM 1478 C C . VAL A 1 191 ? -0.051 -7.165 0.383 1.00 95.69 191 VAL A C 1
ATOM 1480 O O . VAL A 1 191 ? -0.158 -6.309 -0.486 1.00 95.69 191 VAL A O 1
ATOM 1483 N N . SER A 1 192 ? 0.877 -8.112 0.332 1.00 95.00 192 SER A N 1
ATOM 1484 C CA . SER A 1 192 ? 1.746 -8.332 -0.817 1.00 95.00 192 SER A CA 1
ATOM 1485 C C . SER A 1 192 ? 1.328 -9.609 -1.556 1.00 95.00 192 SER A C 1
ATOM 1487 O O . SER A 1 192 ? 1.506 -10.717 -1.047 1.00 95.00 192 SER A O 1
ATOM 1489 N N . PRO A 1 193 ? 0.764 -9.506 -2.768 1.00 91.31 193 PRO A N 1
ATOM 1490 C CA . PRO A 1 193 ? 0.300 -10.667 -3.527 1.00 91.31 193 PRO A CA 1
ATOM 1491 C C . PRO A 1 193 ? 1.420 -11.361 -4.338 1.00 91.31 193 PRO A C 1
ATOM 1493 O O . PRO A 1 193 ? 1.143 -12.114 -5.278 1.00 91.31 193 PRO A O 1
ATOM 1496 N N . GLY A 1 194 ? 2.687 -11.094 -4.000 1.00 90.12 194 GLY A N 1
ATOM 1497 C CA . GLY A 1 194 ? 3.867 -11.613 -4.692 1.00 90.12 194 GLY A CA 1
ATOM 1498 C C . GLY A 1 194 ? 4.139 -10.923 -6.032 1.00 90.12 194 GLY A C 1
ATOM 1499 O O . GLY A 1 194 ? 3.582 -9.870 -6.332 1.00 90.12 194 GLY A O 1
ATOM 1500 N N . ILE A 1 195 ? 5.014 -11.507 -6.855 1.00 91.38 195 ILE A N 1
ATOM 1501 C CA . ILE A 1 195 ? 5.384 -10.962 -8.173 1.00 91.38 195 ILE A CA 1
ATOM 1502 C C . ILE A 1 195 ? 4.347 -11.393 -9.224 1.00 91.38 195 ILE A C 1
ATOM 1504 O O . ILE A 1 195 ? 4.242 -12.581 -9.554 1.00 91.38 195 ILE A O 1
ATOM 1508 N N . SER A 1 196 ? 3.596 -10.429 -9.770 1.00 91.25 196 SER A N 1
ATOM 1509 C CA . SER A 1 196 ? 2.618 -10.649 -10.846 1.00 91.25 196 SER A CA 1
ATOM 1510 C C . SER A 1 196 ? 3.245 -10.404 -12.213 1.00 91.25 196 SER A C 1
ATOM 1512 O O . SER A 1 196 ? 3.996 -9.448 -12.435 1.00 91.25 196 SER A O 1
ATOM 1514 N N . ARG A 1 197 ? 2.860 -11.245 -13.174 1.00 89.94 197 ARG A N 1
ATOM 1515 C CA . ARG A 1 197 ? 3.276 -11.125 -14.578 1.00 89.94 197 ARG A CA 1
ATOM 1516 C C . ARG A 1 197 ? 2.833 -9.837 -15.254 1.00 89.94 197 ARG A C 1
ATOM 1518 O O . ARG A 1 197 ? 3.554 -9.360 -16.124 1.00 89.94 197 ARG A O 1
ATOM 1525 N N . LEU A 1 198 ? 1.643 -9.338 -14.916 1.00 86.88 198 LEU A N 1
ATOM 1526 C CA . LEU A 1 198 ? 1.030 -8.192 -15.600 1.00 86.88 198 LEU A CA 1
ATOM 1527 C C . LEU A 1 198 ? 1.163 -6.875 -14.840 1.00 86.88 198 LEU A C 1
ATOM 1529 O O . LEU A 1 198 ? 1.028 -5.830 -15.462 1.00 86.88 198 LEU A O 1
ATOM 1533 N N . ASP A 1 199 ? 1.408 -6.916 -13.534 1.00 86.00 199 ASP A N 1
ATOM 1534 C CA . ASP A 1 199 ? 1.436 -5.702 -12.709 1.00 86.00 199 ASP A CA 1
ATOM 1535 C C . ASP A 1 199 ? 2.861 -5.342 -12.265 1.00 86.00 199 ASP A C 1
ATOM 1537 O O . ASP A 1 199 ? 3.166 -4.173 -12.032 1.00 86.00 199 ASP A O 1
ATOM 1541 N N . THR A 1 200 ? 3.747 -6.342 -12.171 1.00 88.56 200 THR A N 1
ATOM 1542 C CA . THR A 1 200 ? 5.145 -6.161 -11.757 1.00 88.56 200 THR A CA 1
ATOM 1543 C C . THR A 1 200 ? 6.095 -6.329 -12.943 1.00 88.56 200 THR A C 1
ATOM 1545 O O . THR A 1 200 ? 6.814 -5.399 -13.292 1.00 88.56 200 THR A O 1
ATOM 1548 N N . VAL A 1 201 ? 6.090 -7.495 -13.602 1.00 88.88 201 VAL A N 1
ATOM 1549 C CA . VAL A 1 201 ? 7.110 -7.831 -14.619 1.00 88.88 201 VAL A CA 1
ATOM 1550 C C . VAL A 1 201 ? 6.915 -7.078 -15.933 1.00 88.88 201 VAL A C 1
ATOM 1552 O O . VAL A 1 201 ? 7.880 -6.576 -16.502 1.00 88.88 201 VAL A O 1
ATOM 1555 N N . SER A 1 202 ? 5.681 -6.991 -16.432 1.00 86.81 202 SER A N 1
ATOM 1556 C CA . SER A 1 202 ? 5.378 -6.242 -17.660 1.00 86.81 202 SER A CA 1
ATOM 1557 C C . SER A 1 202 ? 5.768 -4.766 -17.534 1.00 86.81 202 SER A C 1
ATOM 1559 O O . SER A 1 202 ? 6.287 -4.201 -18.489 1.00 86.81 202 SER A O 1
ATOM 1561 N N . ARG A 1 203 ? 5.558 -4.159 -16.358 1.00 85.56 203 ARG A N 1
ATOM 1562 C CA . ARG A 1 203 ? 5.908 -2.764 -16.071 1.00 85.56 203 ARG A CA 1
ATOM 1563 C C . ARG A 1 203 ? 7.408 -2.572 -15.902 1.00 85.56 203 ARG A C 1
ATOM 1565 O O . ARG A 1 203 ? 7.949 -1.663 -16.509 1.00 85.56 203 ARG A O 1
ATOM 1572 N N . LEU A 1 204 ? 8.090 -3.495 -15.218 1.00 86.88 204 LEU A N 1
ATOM 1573 C CA . LEU A 1 204 ? 9.557 -3.514 -15.135 1.00 86.88 204 LEU A CA 1
ATOM 1574 C C . LEU A 1 204 ? 10.229 -3.544 -16.521 1.00 86.88 204 LEU A C 1
ATOM 1576 O O . LEU A 1 204 ? 11.344 -3.053 -16.680 1.00 86.88 204 LEU A O 1
ATOM 1580 N N . LEU A 1 205 ? 9.560 -4.126 -17.521 1.00 86.00 205 LEU A N 1
ATOM 1581 C CA . LEU A 1 205 ? 10.034 -4.182 -18.904 1.00 86.00 205 LEU A CA 1
ATOM 1582 C C . LEU A 1 205 ? 9.369 -3.162 -19.834 1.00 86.00 205 LEU A C 1
ATOM 1584 O O . LEU A 1 205 ? 9.675 -3.176 -21.020 1.00 86.00 205 LEU A O 1
ATOM 1588 N N . ASN A 1 206 ? 8.468 -2.294 -19.364 1.00 83.81 206 ASN A N 1
ATOM 1589 C CA . ASN A 1 206 ? 7.703 -1.381 -20.227 1.00 83.81 206 ASN A CA 1
ATOM 1590 C C . ASN A 1 206 ? 6.965 -2.082 -21.397 1.00 83.81 206 ASN A C 1
ATOM 1592 O O . ASN A 1 206 ? 6.817 -1.544 -22.494 1.00 83.81 206 ASN A O 1
ATOM 1596 N N . ALA A 1 207 ? 6.483 -3.304 -21.159 1.00 82.81 207 ALA A N 1
ATOM 1597 C CA . ALA A 1 207 ? 5.788 -4.144 -22.137 1.00 82.81 207 ALA A CA 1
ATOM 1598 C C . ALA A 1 207 ? 4.253 -3.972 -22.127 1.00 82.81 207 ALA A C 1
ATOM 1600 O O . ALA A 1 207 ? 3.544 -4.680 -22.846 1.00 82.81 207 ALA A O 1
ATOM 1601 N N . ASP A 1 208 ? 3.712 -3.079 -21.292 1.00 77.81 208 ASP A N 1
ATOM 1602 C CA . ASP A 1 208 ? 2.266 -2.886 -21.162 1.00 77.81 208 ASP A CA 1
ATOM 1603 C C . ASP A 1 208 ? 1.715 -1.995 -22.284 1.00 77.81 208 ASP A C 1
ATOM 1605 O O . ASP A 1 208 ? 1.868 -0.779 -22.280 1.00 77.81 208 ASP A O 1
ATOM 1609 N N . TRP A 1 209 ? 1.048 -2.622 -23.250 1.00 72.00 209 TRP A N 1
ATOM 1610 C CA . TRP A 1 209 ? 0.420 -1.954 -24.392 1.00 72.00 209 TRP A CA 1
ATOM 1611 C C . TRP A 1 209 ? -0.887 -1.222 -24.044 1.00 72.00 209 TRP A C 1
ATOM 1613 O O . TRP A 1 209 ? -1.399 -0.470 -24.871 1.00 72.00 209 TRP A O 1
ATOM 1623 N N . LYS A 1 210 ? -1.468 -1.458 -22.856 1.00 66.31 210 LYS A N 1
ATOM 1624 C CA . LYS A 1 210 ? -2.730 -0.822 -22.437 1.00 66.31 210 LYS A CA 1
ATOM 1625 C C . LYS A 1 210 ? -2.527 0.550 -21.815 1.00 66.31 210 LYS A C 1
ATOM 1627 O O . LYS A 1 210 ? -3.479 1.329 -21.758 1.00 66.31 210 LYS A O 1
ATOM 1632 N N . LEU A 1 211 ? -1.321 0.843 -21.339 1.00 62.66 211 LEU A N 1
ATOM 1633 C CA . LEU A 1 211 ? -0.979 2.190 -20.920 1.00 62.66 211 LEU A CA 1
ATOM 1634 C C . LEU A 1 211 ? -0.662 2.984 -22.174 1.00 62.66 211 LEU A C 1
ATOM 1636 O O . LEU A 1 211 ? 0.428 2.910 -22.727 1.00 62.66 211 LEU A O 1
ATOM 1640 N N . SER A 1 212 ? -1.669 3.721 -22.633 1.00 44.19 212 SER A N 1
ATOM 1641 C CA . SER A 1 212 ? -1.569 4.695 -23.714 1.00 44.19 212 SER A CA 1
ATOM 1642 C C . SER A 1 212 ? -0.731 5.902 -23.260 1.00 44.19 212 SER A C 1
ATOM 1644 O O . SER A 1 212 ? -1.258 6.999 -23.098 1.00 44.19 212 SER A O 1
ATOM 1646 N N . GLY A 1 213 ? 0.561 5.681 -23.005 1.00 55.75 213 GLY A N 1
ATOM 1647 C CA . GLY A 1 213 ? 1.552 6.679 -22.601 1.00 55.75 213 GLY A CA 1
ATOM 1648 C C . GLY A 1 213 ? 2.903 6.443 -23.287 1.00 55.75 213 GLY A C 1
ATOM 1649 O O . GLY A 1 213 ? 3.133 5.393 -23.888 1.00 55.75 213 GLY A O 1
ATOM 1650 N N . SER A 1 214 ? 3.805 7.424 -23.198 1.00 55.53 214 SER A N 1
ATOM 1651 C CA . SER A 1 214 ? 5.120 7.469 -23.869 1.00 55.53 214 SER A CA 1
ATOM 1652 C C . SER A 1 214 ? 6.123 6.390 -23.437 1.00 55.53 214 SER A C 1
ATOM 1654 O O . SER A 1 214 ? 7.228 6.343 -23.970 1.00 55.53 214 SER A O 1
ATOM 1656 N N . SER A 1 215 ? 5.758 5.526 -22.491 1.00 65.75 215 SER A N 1
ATOM 1657 C CA . SER A 1 215 ? 6.666 4.559 -21.867 1.00 65.75 215 SER A CA 1
ATOM 1658 C C . SER A 1 215 ? 6.614 3.162 -22.494 1.00 65.75 215 SER A C 1
ATOM 1660 O O . SER A 1 215 ? 7.289 2.264 -22.007 1.00 65.75 215 SER A O 1
ATOM 1662 N N . PHE A 1 216 ? 5.846 2.925 -23.565 1.00 75.88 216 PHE A N 1
ATOM 1663 C CA . PHE A 1 216 ? 5.820 1.612 -24.224 1.00 75.88 216 PHE A CA 1
ATOM 1664 C C . PHE A 1 216 ? 7.130 1.320 -24.976 1.00 75.88 216 PHE A C 1
ATOM 1666 O O . PHE A 1 216 ? 7.540 2.080 -25.856 1.00 75.88 216 PHE A O 1
ATOM 1673 N N . SER A 1 217 ? 7.762 0.179 -24.681 1.00 80.56 217 SER A N 1
ATOM 1674 C CA . SER A 1 217 ? 9.000 -0.257 -25.335 1.00 80.56 217 SER A CA 1
ATOM 1675 C C . SER A 1 217 ? 8.794 -1.531 -26.151 1.00 80.56 217 SER A C 1
ATOM 1677 O O . SER A 1 217 ? 8.495 -2.599 -25.616 1.00 80.56 217 SER A O 1
ATOM 1679 N N . TRP A 1 218 ? 9.055 -1.448 -27.459 1.00 83.44 218 TRP A N 1
ATOM 1680 C CA . TRP A 1 218 ? 9.069 -2.613 -28.352 1.00 83.44 218 TRP A CA 1
ATOM 1681 C C . TRP A 1 218 ? 10.135 -3.637 -27.958 1.00 83.44 218 TRP A C 1
ATOM 1683 O O . TRP A 1 218 ? 9.892 -4.842 -28.025 1.00 83.44 218 TRP A O 1
ATOM 1693 N N . PHE A 1 219 ? 11.303 -3.165 -27.510 1.00 86.25 219 PHE A N 1
ATOM 1694 C CA . PHE A 1 219 ? 12.367 -4.037 -27.014 1.00 86.25 219 PHE A CA 1
ATOM 1695 C C . PHE A 1 219 ? 11.947 -4.738 -25.717 1.00 86.25 219 PHE A C 1
ATOM 1697 O O . PHE A 1 219 ? 12.144 -5.942 -25.565 1.00 86.25 219 PHE A O 1
ATOM 1704 N N . GLY A 1 220 ? 11.297 -3.997 -24.820 1.00 86.12 220 GLY A N 1
ATOM 1705 C CA . GLY A 1 220 ? 10.708 -4.525 -23.596 1.00 86.12 220 GLY A CA 1
ATOM 1706 C C . GLY A 1 220 ? 9.670 -5.617 -23.842 1.00 86.12 220 GLY A C 1
ATOM 1707 O O . GLY A 1 220 ? 9.728 -6.688 -23.235 1.00 86.12 220 GLY A O 1
ATOM 1708 N N . LEU A 1 221 ? 8.766 -5.387 -24.798 1.00 88.56 221 LEU A N 1
ATOM 1709 C CA . LEU A 1 221 ? 7.779 -6.376 -25.228 1.00 88.56 221 LEU A CA 1
ATOM 1710 C C . LEU A 1 221 ? 8.441 -7.623 -25.822 1.00 88.56 221 LEU A C 1
ATOM 1712 O O . LEU A 1 221 ? 8.053 -8.743 -25.485 1.00 88.56 221 LEU A O 1
ATOM 1716 N N . PHE A 1 222 ? 9.450 -7.446 -26.676 1.00 90.62 222 PHE A N 1
ATOM 1717 C CA . PHE A 1 222 ? 10.207 -8.565 -27.229 1.00 90.62 222 PHE A CA 1
ATOM 1718 C C . PHE A 1 222 ? 10.854 -9.402 -26.117 1.00 90.62 222 PHE A C 1
ATOM 1720 O O . PHE A 1 222 ? 10.702 -10.622 -26.107 1.00 90.62 222 PHE A O 1
ATOM 1727 N N . LEU A 1 223 ? 11.499 -8.755 -25.141 1.00 89.75 223 LEU A N 1
ATOM 1728 C CA . LEU A 1 223 ? 12.123 -9.422 -23.998 1.00 89.75 223 LEU A CA 1
ATOM 1729 C C . LEU A 1 223 ? 11.090 -10.159 -23.129 1.00 89.75 223 LEU A C 1
ATOM 1731 O O . LEU A 1 223 ? 11.329 -11.287 -22.696 1.00 89.75 223 LEU A O 1
ATOM 1735 N N . TYR A 1 224 ? 9.920 -9.552 -22.919 1.00 90.00 224 TYR A N 1
ATOM 1736 C CA . TYR A 1 224 ? 8.804 -10.156 -22.192 1.00 90.00 224 TYR A CA 1
ATOM 1737 C C . TYR A 1 224 ? 8.277 -11.420 -22.886 1.00 90.00 224 TYR A C 1
ATOM 1739 O O . TYR A 1 224 ? 8.026 -12.428 -22.224 1.00 90.00 224 TYR A O 1
ATOM 1747 N N . ILE A 1 225 ? 8.150 -11.396 -24.218 1.00 92.38 225 ILE A N 1
ATOM 1748 C CA . ILE A 1 225 ? 7.734 -12.560 -25.015 1.00 92.38 225 ILE A CA 1
ATOM 1749 C C . ILE A 1 225 ? 8.831 -13.632 -25.020 1.00 92.38 225 ILE A C 1
ATOM 1751 O O . ILE A 1 225 ? 8.528 -14.811 -24.849 1.00 92.38 225 ILE A O 1
ATOM 1755 N N . LEU A 1 226 ? 10.098 -13.234 -25.154 1.00 93.56 226 LEU A N 1
ATOM 1756 C CA . LEU A 1 226 ? 11.244 -14.145 -25.151 1.00 93.56 226 LEU A CA 1
ATOM 1757 C C . LEU A 1 226 ? 11.358 -14.915 -23.826 1.00 93.56 226 LEU A C 1
ATOM 1759 O O . LEU A 1 226 ? 11.540 -16.131 -23.834 1.00 93.56 226 LEU A O 1
ATOM 1763 N N . PHE A 1 227 ? 11.204 -14.228 -22.689 1.00 92.19 227 PHE A N 1
ATOM 1764 C CA . PHE A 1 227 ? 11.246 -14.847 -21.359 1.00 92.19 227 PHE A CA 1
ATOM 1765 C C . PHE A 1 227 ? 9.899 -15.386 -20.873 1.00 92.19 227 PHE A C 1
ATOM 1767 O O . PHE A 1 227 ? 9.839 -15.943 -19.775 1.00 92.19 227 PHE A O 1
ATOM 1774 N N . ALA A 1 228 ? 8.832 -15.304 -21.672 1.00 91.50 228 ALA A N 1
ATOM 1775 C CA . ALA A 1 228 ? 7.512 -15.808 -21.311 1.00 91.50 228 ALA A CA 1
ATOM 1776 C C . ALA A 1 228 ? 7.520 -17.223 -20.692 1.00 91.50 228 ALA A C 1
ATOM 1778 O O . ALA A 1 228 ? 6.928 -17.367 -19.624 1.00 91.50 228 ALA A O 1
ATOM 1779 N N . PRO A 1 229 ? 8.194 -18.260 -21.241 1.00 92.19 229 PRO A N 1
ATOM 1780 C CA . PRO A 1 229 ? 8.166 -19.593 -20.627 1.00 92.19 229 PRO A CA 1
ATOM 1781 C C . PRO A 1 229 ? 8.741 -19.605 -19.203 1.00 92.19 229 PRO A C 1
ATOM 1783 O O . PRO A 1 229 ? 8.175 -20.243 -18.317 1.00 92.19 229 PRO A O 1
ATOM 1786 N N . VAL A 1 230 ? 9.813 -18.847 -18.958 1.00 92.00 230 VAL A N 1
ATOM 1787 C CA . VAL A 1 230 ? 10.421 -18.715 -17.626 1.00 92.00 230 VAL A CA 1
ATOM 1788 C C . VAL A 1 230 ? 9.495 -17.935 -16.695 1.00 92.00 230 VAL A C 1
ATOM 1790 O O . VAL A 1 230 ? 9.252 -18.365 -15.571 1.00 92.00 230 VAL A O 1
ATOM 1793 N N . LEU A 1 231 ? 8.908 -16.834 -17.172 1.00 90.00 231 LEU A N 1
ATOM 1794 C CA . LEU A 1 231 ? 7.968 -16.026 -16.395 1.00 90.00 231 LEU A CA 1
ATOM 1795 C C . LEU A 1 231 ? 6.712 -16.817 -16.011 1.00 90.00 231 LEU A C 1
ATOM 1797 O O . LEU A 1 231 ? 6.221 -16.683 -14.895 1.00 90.00 231 LEU A O 1
ATOM 1801 N N . TYR A 1 232 ? 6.201 -17.678 -16.891 1.00 89.50 232 TYR A N 1
ATOM 1802 C CA . TYR A 1 232 ? 5.074 -18.559 -16.572 1.00 89.50 232 TYR A CA 1
ATOM 1803 C C . TYR A 1 232 ? 5.384 -19.542 -15.434 1.00 89.50 232 TYR A C 1
ATOM 1805 O O . TYR A 1 232 ? 4.455 -19.925 -14.726 1.00 89.50 232 TYR A O 1
ATOM 1813 N N . LEU A 1 233 ? 6.651 -19.923 -15.249 1.00 90.62 233 LEU A N 1
ATOM 1814 C CA . LEU A 1 233 ? 7.079 -20.817 -14.174 1.00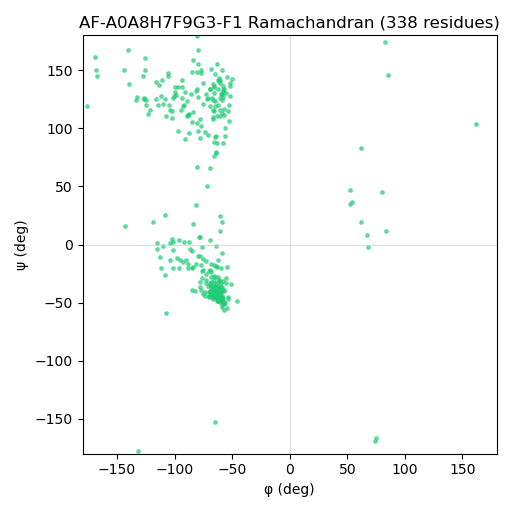 90.62 233 LEU A CA 1
ATOM 1815 C C . LEU A 1 233 ? 7.350 -20.067 -12.861 1.00 90.62 233 LEU A C 1
ATOM 1817 O O . LEU A 1 233 ? 7.023 -20.574 -11.792 1.00 90.62 233 LEU A O 1
ATOM 1821 N N . THR A 1 234 ? 7.948 -18.874 -12.929 1.00 88.94 234 THR A N 1
ATOM 1822 C CA . THR A 1 234 ? 8.444 -18.158 -11.739 1.00 88.94 234 THR A CA 1
ATOM 1823 C C . THR A 1 234 ? 7.481 -17.123 -11.173 1.00 88.94 234 THR A C 1
ATOM 1825 O O . THR A 1 234 ? 7.615 -16.742 -10.012 1.00 88.94 234 THR A O 1
ATOM 1828 N N . THR A 1 235 ? 6.515 -16.642 -11.959 1.00 91.12 235 THR A N 1
ATOM 1829 C CA . THR A 1 235 ? 5.668 -15.507 -11.563 1.00 91.12 235 THR A CA 1
ATOM 1830 C C . THR A 1 235 ? 4.181 -15.822 -11.635 1.00 91.12 235 THR A C 1
ATOM 1832 O O . THR A 1 235 ? 3.715 -16.641 -12.433 1.00 91.12 235 THR A O 1
ATOM 1835 N N . LYS A 1 236 ? 3.406 -15.170 -10.764 1.00 91.00 236 LYS A N 1
ATOM 1836 C CA . LYS A 1 236 ? 2.001 -15.515 -10.550 1.00 91.00 236 LYS A CA 1
ATOM 1837 C C . LYS A 1 236 ? 1.102 -14.932 -11.634 1.00 91.00 236 LYS A C 1
ATOM 1839 O O . LYS A 1 236 ? 1.401 -13.942 -12.309 1.00 91.00 236 LYS A O 1
ATOM 1844 N N . SER A 1 237 ? -0.044 -15.583 -11.826 1.00 90.88 237 SER A N 1
ATOM 1845 C CA . SER A 1 237 ? -1.145 -14.991 -12.585 1.00 90.88 237 SER A CA 1
ATOM 1846 C C . SER A 1 237 ? -1.881 -13.955 -11.725 1.00 90.88 237 SER A C 1
ATOM 1848 O O . SER A 1 237 ? -1.994 -14.176 -10.520 1.00 90.88 237 SER A O 1
ATOM 1850 N N . PRO A 1 238 ? -2.485 -12.906 -12.316 1.00 87.75 238 PRO A N 1
ATOM 1851 C CA . PRO A 1 238 ? -3.299 -11.948 -11.558 1.00 87.75 238 PRO A CA 1
ATOM 1852 C C . PRO A 1 238 ? -4.434 -12.615 -10.762 1.00 87.75 238 PRO A C 1
ATOM 1854 O O . PRO A 1 238 ? -4.769 -12.195 -9.659 1.00 87.75 238 PRO A O 1
ATOM 1857 N N . LYS A 1 239 ? -4.992 -13.715 -11.296 1.00 90.50 239 LYS A N 1
ATOM 1858 C CA . LYS A 1 239 ? -6.019 -14.525 -10.620 1.00 90.50 239 LYS A CA 1
ATOM 1859 C C . LYS A 1 239 ? -5.501 -15.230 -9.365 1.00 90.50 239 LYS A C 1
ATOM 1861 O O . LYS A 1 239 ? -6.282 -15.475 -8.457 1.00 90.50 239 LYS A O 1
ATOM 1866 N N . SER A 1 240 ? -4.219 -15.584 -9.325 1.00 90.62 240 SER A N 1
ATOM 1867 C CA . SER A 1 240 ? -3.588 -16.141 -8.126 1.00 90.62 240 SER A CA 1
ATOM 1868 C C . SER A 1 240 ? -3.166 -15.025 -7.171 1.00 90.62 240 SER A C 1
ATOM 1870 O O . SER A 1 240 ? -3.425 -15.128 -5.981 1.00 90.62 240 SER A O 1
ATOM 1872 N N . SER A 1 241 ? -2.630 -13.915 -7.685 1.00 87.62 241 SER A N 1
ATOM 1873 C CA . SER A 1 241 ? -2.244 -12.748 -6.882 1.00 87.62 241 SER A CA 1
ATOM 1874 C C . SER A 1 241 ? -3.407 -12.180 -6.056 1.00 87.62 241 SER A C 1
ATOM 1876 O O . SER A 1 241 ? -3.237 -11.870 -4.880 1.00 87.62 241 SER A O 1
ATOM 1878 N N . ILE A 1 242 ? -4.622 -12.116 -6.610 1.00 91.19 242 ILE A N 1
ATOM 1879 C CA . ILE A 1 242 ? -5.781 -11.600 -5.863 1.00 91.19 242 ILE A CA 1
ATOM 1880 C C . ILE A 1 242 ? -6.185 -12.483 -4.669 1.00 91.19 242 ILE A C 1
ATOM 1882 O O . ILE A 1 242 ? -6.874 -12.002 -3.775 1.00 91.19 242 ILE A O 1
ATOM 1886 N N . GLN A 1 243 ? -5.751 -13.749 -4.611 1.00 92.62 243 GLN A N 1
ATOM 1887 C CA . GLN A 1 243 ? -6.096 -14.655 -3.510 1.00 92.62 243 GLN A CA 1
ATOM 1888 C C . GLN A 1 243 ? -5.587 -14.132 -2.166 1.00 92.62 243 GLN A C 1
ATOM 1890 O O . GLN A 1 243 ? -6.335 -14.189 -1.199 1.00 92.62 243 GLN A O 1
ATOM 1895 N N . SER A 1 244 ? -4.390 -13.539 -2.119 1.00 91.69 244 SER A N 1
ATOM 1896 C CA . SER A 1 244 ? -3.849 -12.927 -0.896 1.00 91.69 244 SER A CA 1
ATOM 1897 C C . SER A 1 244 ? -4.696 -11.740 -0.425 1.00 91.69 244 SER A C 1
ATOM 1899 O O . SER A 1 244 ? -4.907 -11.555 0.770 1.00 91.69 244 SER A O 1
ATOM 1901 N N . VAL A 1 245 ? -5.229 -10.952 -1.365 1.00 93.19 245 VAL A N 1
ATOM 1902 C CA . VAL A 1 245 ? -6.117 -9.818 -1.058 1.00 93.19 245 VAL A CA 1
ATOM 1903 C C . VAL A 1 245 ? -7.467 -10.322 -0.550 1.00 93.19 245 VAL A C 1
ATOM 1905 O O . VAL A 1 245 ? -7.965 -9.843 0.464 1.00 93.19 245 VAL A O 1
ATOM 1908 N N . LEU A 1 246 ? -8.044 -11.324 -1.217 1.00 93.00 246 LEU A N 1
ATOM 1909 C CA . LEU A 1 246 ? -9.307 -11.940 -0.803 1.00 93.00 246 LEU A CA 1
ATOM 1910 C C . LEU A 1 246 ? -9.180 -12.650 0.549 1.00 93.00 246 LEU A C 1
ATOM 1912 O O . LEU A 1 246 ? -10.097 -12.571 1.358 1.00 93.00 246 LEU A O 1
ATOM 1916 N N . HIS A 1 247 ? -8.049 -13.301 0.820 1.00 92.25 247 HIS A N 1
ATOM 1917 C CA . HIS A 1 247 ? -7.762 -13.929 2.110 1.00 92.25 247 HIS A CA 1
ATOM 1918 C C . HIS A 1 247 ? -7.799 -12.892 3.236 1.00 92.25 247 HIS A C 1
ATOM 1920 O O . HIS A 1 247 ? -8.607 -13.030 4.151 1.00 92.25 247 HIS A O 1
ATOM 1926 N N . ALA A 1 248 ? -7.073 -11.778 3.105 1.00 91.31 248 ALA A N 1
ATOM 1927 C CA . ALA A 1 248 ? -7.122 -10.686 4.082 1.00 91.31 248 ALA A CA 1
ATOM 1928 C C . ALA A 1 248 ? -8.522 -10.038 4.217 1.00 91.31 248 ALA A C 1
ATOM 1930 O O . ALA A 1 248 ? -8.896 -9.582 5.300 1.00 91.31 248 ALA A O 1
ATOM 1931 N N . LEU A 1 249 ? -9.330 -10.020 3.148 1.00 90.81 249 LEU A N 1
ATOM 1932 C CA . LEU A 1 249 ? -10.713 -9.514 3.171 1.00 90.81 249 LEU A CA 1
ATOM 1933 C C . LEU A 1 249 ? -11.721 -10.463 3.827 1.00 90.81 249 LEU A C 1
ATOM 1935 O O . LEU A 1 249 ? -12.724 -9.990 4.356 1.00 90.81 249 LEU A O 1
ATOM 1939 N N . PHE A 1 250 ? -11.490 -11.774 3.782 1.00 89.50 250 PHE A N 1
ATOM 1940 C CA . PHE A 1 250 ? -12.432 -12.768 4.305 1.00 89.50 250 PHE A CA 1
ATOM 1941 C C . PHE A 1 250 ? -12.015 -13.373 5.644 1.00 89.50 250 PHE A C 1
ATOM 1943 O O . PHE A 1 250 ? -12.857 -13.980 6.307 1.00 89.50 250 PHE A O 1
ATOM 1950 N N . LEU A 1 251 ? -10.769 -13.177 6.086 1.00 88.81 251 LEU A N 1
ATOM 1951 C CA . LEU A 1 251 ? -10.339 -13.620 7.411 1.00 88.81 251 LEU A CA 1
ATOM 1952 C C . LEU A 1 251 ? -11.215 -12.993 8.508 1.00 88.81 251 LEU A C 1
ATOM 1954 O O . LEU A 1 251 ? -11.454 -11.781 8.473 1.00 88.81 251 LEU A O 1
ATOM 1958 N N . PRO A 1 252 ? -11.705 -13.771 9.485 1.00 84.81 252 PRO A N 1
ATOM 1959 C CA . PRO A 1 252 ? -12.468 -13.225 10.595 1.00 84.81 252 PRO A CA 1
ATOM 1960 C C . PRO A 1 252 ? -11.578 -12.334 11.466 1.00 84.81 252 PRO A C 1
ATOM 1962 O O . PRO A 1 252 ? -10.428 -12.661 11.768 1.00 84.81 252 PRO A O 1
ATOM 1965 N N . THR A 1 253 ? -12.121 -11.197 11.887 1.00 80.00 253 THR A N 1
ATOM 1966 C CA . THR A 1 253 ? -11.479 -10.341 12.882 1.00 80.00 253 THR A CA 1
ATOM 1967 C C . THR A 1 253 ? -11.655 -10.937 14.280 1.00 80.00 253 THR A C 1
ATOM 1969 O O . THR A 1 253 ? -12.691 -11.548 14.566 1.00 80.00 253 THR A O 1
ATOM 1972 N N . PRO A 1 254 ? -10.680 -10.746 15.187 1.00 68.56 254 PRO A N 1
ATOM 1973 C CA . PRO A 1 254 ? -10.754 -11.296 16.542 1.00 68.56 254 PRO A CA 1
ATOM 1974 C C . PRO A 1 254 ? -12.008 -10.822 17.297 1.00 68.56 254 PRO A C 1
ATOM 1976 O O . PRO A 1 254 ? -12.585 -11.574 18.077 1.00 68.56 254 PRO A O 1
ATOM 1979 N N . PHE A 1 255 ? -12.498 -9.612 17.014 1.00 67.56 255 PHE A N 1
ATOM 1980 C CA . PHE A 1 255 ? -13.688 -9.034 17.653 1.00 67.56 255 PHE A CA 1
ATOM 1981 C C . PHE A 1 255 ? -14.981 -9.787 17.328 1.00 67.56 255 PHE A C 1
ATOM 1983 O O . PHE A 1 255 ? -15.854 -9.946 18.184 1.00 67.56 255 PHE A O 1
ATOM 1990 N N . LYS A 1 256 ? -15.101 -10.283 16.093 1.00 64.69 256 LYS A N 1
ATOM 1991 C CA . LYS A 1 256 ? -16.289 -11.011 15.644 1.00 64.69 256 LYS A CA 1
ATOM 1992 C C . LYS A 1 256 ? -16.371 -12.406 16.262 1.00 64.69 256 LYS A C 1
ATOM 1994 O O . LYS A 1 256 ? -17.463 -12.897 16.505 1.00 64.69 256 LYS A O 1
ATOM 1999 N N . VAL A 1 257 ? -15.222 -13.014 16.551 1.00 61.22 257 VAL A N 1
ATOM 2000 C CA . VAL A 1 257 ? -15.152 -14.334 17.195 1.00 61.22 257 VAL A CA 1
ATOM 2001 C C . VAL A 1 257 ? -15.437 -14.236 18.694 1.00 61.22 257 VAL A C 1
ATOM 2003 O O . VAL A 1 257 ? -16.159 -15.065 19.236 1.00 61.22 257 VAL A O 1
ATOM 2006 N N . LEU A 1 258 ? -14.943 -13.186 19.358 1.00 60.12 258 LEU A N 1
ATOM 2007 C CA . LEU A 1 258 ? -15.198 -12.950 20.786 1.00 60.12 258 LEU A CA 1
ATOM 2008 C C . LEU A 1 258 ? -16.675 -12.655 21.100 1.00 60.12 258 LEU A C 1
ATOM 2010 O O . LEU A 1 258 ? -17.139 -12.926 22.206 1.00 60.12 258 LEU A O 1
ATOM 2014 N N . SER A 1 259 ? -17.419 -12.102 20.141 1.00 60.38 259 SER A N 1
ATOM 2015 C CA . SER A 1 259 ? -18.861 -11.857 20.282 1.00 60.38 259 SER A CA 1
ATOM 2016 C C . SER A 1 259 ? -19.720 -13.099 20.012 1.00 60.38 259 SER A C 1
ATOM 2018 O O . SER A 1 259 ? -20.874 -13.122 20.428 1.00 60.38 259 SER A O 1
ATOM 2020 N N . SER A 1 260 ? -19.175 -14.141 19.373 1.00 59.19 260 SER A N 1
ATOM 2021 C CA . SER A 1 260 ? -19.916 -15.328 18.919 1.00 59.19 260 SER A CA 1
ATOM 2022 C C . SER A 1 260 ? -19.634 -16.601 19.733 1.00 59.19 260 SER A C 1
ATOM 2024 O O . SER A 1 260 ? -19.743 -17.699 19.190 1.00 59.19 260 SER A O 1
ATOM 2026 N N . THR A 1 261 ? -19.215 -16.482 20.998 1.00 54.28 261 THR A N 1
ATOM 2027 C CA . THR A 1 261 ? -18.628 -17.567 21.821 1.00 54.28 261 THR A CA 1
ATOM 2028 C C . THR A 1 261 ? -19.618 -18.658 22.291 1.00 54.28 261 THR A C 1
ATOM 2030 O O . THR A 1 261 ? -19.623 -19.016 23.463 1.00 54.28 261 THR A O 1
ATOM 2033 N N . ASP A 1 262 ? -20.417 -19.227 21.384 1.00 54.75 262 ASP A N 1
ATOM 2034 C CA . ASP A 1 262 ? -21.245 -20.426 21.621 1.00 54.75 262 ASP A CA 1
ATOM 2035 C C . ASP A 1 262 ? -20.749 -21.671 20.853 1.00 54.75 262 ASP A C 1
ATOM 2037 O O . ASP A 1 262 ? -21.304 -22.760 21.000 1.00 54.75 262 ASP A O 1
ATOM 2041 N N . THR A 1 263 ? -19.682 -21.568 20.049 1.00 54.09 263 THR A N 1
ATOM 2042 C CA . THR A 1 263 ? -19.152 -22.704 19.265 1.00 54.09 263 THR A CA 1
ATOM 2043 C C . THR A 1 263 ? -17.736 -23.115 19.684 1.00 54.09 263 THR A C 1
ATOM 2045 O O . THR A 1 263 ? -16.901 -22.239 19.919 1.00 54.09 263 THR A O 1
ATOM 2048 N N . PRO A 1 264 ? -17.424 -24.428 19.742 1.00 50.91 264 PRO A N 1
ATOM 2049 C CA . PRO A 1 264 ? -16.113 -24.924 20.152 1.00 50.91 264 PRO A CA 1
ATOM 2050 C C . PRO A 1 264 ? -15.007 -24.434 19.210 1.00 50.91 264 PRO A C 1
ATOM 2052 O O . PRO A 1 264 ? -15.186 -24.370 17.994 1.00 50.91 264 PRO A O 1
ATOM 2055 N N . ILE A 1 265 ? -13.861 -24.094 19.805 1.00 58.41 265 ILE A N 1
ATOM 2056 C CA . ILE A 1 265 ? -12.698 -23.465 19.169 1.00 58.41 265 ILE A CA 1
ATOM 2057 C C . ILE A 1 265 ? -12.076 -24.436 18.156 1.00 58.41 265 ILE A C 1
ATOM 2059 O O . ILE A 1 265 ? -11.169 -25.207 18.467 1.00 58.41 265 ILE A O 1
ATOM 2063 N N . VAL A 1 266 ? -12.565 -24.401 16.919 1.00 59.12 266 VAL A N 1
ATOM 2064 C CA . VAL A 1 266 ? -11.782 -24.824 15.756 1.00 59.12 266 VAL A CA 1
ATOM 2065 C C . VAL A 1 266 ? -10.629 -23.825 15.632 1.00 59.12 266 VAL A C 1
ATOM 2067 O O . VAL A 1 266 ? -10.844 -22.626 15.797 1.00 59.12 266 VAL A O 1
ATOM 2070 N N . GLN A 1 267 ? -9.405 -24.295 15.380 1.00 58.22 267 GLN A N 1
ATOM 2071 C CA . GLN A 1 267 ? -8.236 -23.442 15.130 1.00 58.22 267 GLN A CA 1
ATOM 2072 C C . GLN A 1 267 ? -8.428 -22.659 13.819 1.00 58.22 267 GLN A C 1
ATOM 2074 O O . GLN A 1 267 ? -7.896 -23.022 12.774 1.00 58.22 267 GLN A O 1
ATOM 2079 N N . THR A 1 268 ? -9.255 -21.618 13.847 1.00 68.94 268 THR A N 1
ATOM 2080 C CA . THR A 1 268 ? -9.490 -20.728 12.713 1.00 68.94 268 THR A CA 1
ATOM 2081 C C . THR A 1 268 ? -8.425 -19.647 12.700 1.00 68.94 268 THR A C 1
ATOM 2083 O O . THR A 1 268 ? -8.197 -18.988 13.715 1.00 68.94 268 THR A O 1
ATOM 2086 N N . GLU A 1 269 ? -7.793 -19.446 11.548 1.00 80.50 269 GLU A N 1
ATOM 2087 C CA . GLU A 1 269 ? -6.891 -18.318 11.335 1.00 80.50 269 GLU A CA 1
ATOM 2088 C C . GLU A 1 269 ? -7.650 -17.000 11.565 1.00 80.50 269 GLU A C 1
ATOM 2090 O O . GLU A 1 269 ? -8.745 -16.799 11.035 1.00 80.50 269 GLU A O 1
ATOM 2095 N N . LEU A 1 270 ? -7.077 -16.117 12.385 1.00 85.38 270 LEU A N 1
ATOM 2096 C CA . LEU A 1 270 ? -7.630 -14.797 12.675 1.00 85.38 270 LEU A CA 1
ATOM 2097 C C . LEU A 1 270 ? -6.822 -13.726 11.953 1.00 85.38 270 LEU A C 1
ATOM 2099 O O . LEU A 1 270 ? -5.594 -13.809 11.857 1.00 85.38 270 LEU A O 1
ATOM 2103 N N . LEU A 1 27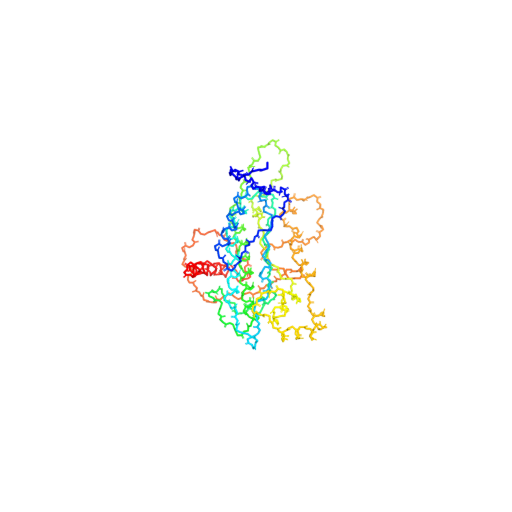1 ? -7.511 -12.681 11.501 1.00 88.38 271 LEU A N 1
ATOM 2104 C CA . LEU A 1 271 ? -6.853 -11.508 10.947 1.00 88.38 271 LEU A CA 1
ATOM 2105 C C . LEU A 1 271 ? -6.037 -10.811 12.044 1.00 88.38 271 LEU A C 1
ATOM 2107 O O . LEU A 1 271 ? -6.593 -10.417 13.071 1.00 88.38 271 LEU A O 1
ATOM 2111 N N . LYS A 1 272 ? -4.735 -10.624 11.813 1.00 88.75 272 LYS A N 1
ATOM 2112 C CA . LYS A 1 272 ? -3.854 -9.819 12.661 1.00 88.75 272 LYS A CA 1
ATOM 2113 C C . LYS A 1 272 ? -3.895 -8.361 12.177 1.00 88.75 272 LYS A C 1
ATOM 2115 O O . LYS A 1 272 ? -3.376 -8.080 11.093 1.00 88.75 272 LYS A O 1
ATOM 2120 N N . PRO A 1 273 ? -4.474 -7.426 12.953 1.00 88.50 273 PRO A N 1
ATOM 2121 C CA . PRO A 1 273 ? -4.512 -6.013 12.583 1.00 88.50 273 PRO A CA 1
ATOM 2122 C C . PRO A 1 273 ? -3.105 -5.433 12.425 1.00 88.50 273 PRO A C 1
ATOM 2124 O O . PRO A 1 273 ? -2.197 -5.778 13.185 1.00 88.50 273 PRO A O 1
ATOM 2127 N N . GLY A 1 274 ? -2.914 -4.559 11.438 1.00 87.25 274 GLY A N 1
ATOM 2128 C CA . GLY A 1 274 ? -1.649 -3.882 11.148 1.00 87.25 274 GLY A CA 1
ATOM 2129 C C . GLY A 1 274 ? -0.525 -4.791 10.643 1.00 87.25 274 GLY A C 1
ATOM 2130 O O . GLY A 1 274 ? 0.611 -4.334 10.566 1.00 87.25 274 GLY A O 1
ATOM 2131 N N . ALA A 1 275 ? -0.787 -6.067 10.350 1.00 91.75 275 ALA A N 1
ATOM 2132 C CA . ALA A 1 275 ? 0.227 -6.982 9.835 1.00 91.75 275 ALA A CA 1
ATOM 2133 C C . ALA A 1 275 ? 0.399 -6.865 8.312 1.00 91.75 275 ALA A C 1
ATOM 2135 O O . ALA A 1 275 ? -0.501 -6.428 7.589 1.00 91.75 275 ALA A O 1
ATOM 2136 N N . LEU A 1 276 ? 1.561 -7.310 7.834 1.00 93.38 276 LEU A N 1
ATOM 2137 C CA . LEU A 1 276 ? 1.816 -7.579 6.427 1.00 93.38 276 LEU A CA 1
ATOM 2138 C C . LEU A 1 276 ? 1.436 -9.027 6.113 1.00 93.38 276 LEU A C 1
ATOM 2140 O O . LEU A 1 276 ? 1.974 -9.952 6.719 1.00 93.38 276 LEU A O 1
ATOM 2144 N N . TYR A 1 277 ? 0.549 -9.223 5.145 1.00 93.88 277 TYR A N 1
ATOM 2145 C CA . TYR A 1 277 ? 0.220 -10.534 4.597 1.00 93.88 277 TYR A CA 1
ATOM 2146 C C . TYR A 1 277 ? 0.923 -10.718 3.259 1.00 93.88 277 TYR A C 1
ATOM 2148 O O . TYR A 1 277 ? 0.603 -10.016 2.304 1.00 93.88 277 TYR A O 1
ATOM 2156 N N . ALA A 1 278 ? 1.848 -11.668 3.164 1.00 91.31 278 ALA A N 1
ATOM 2157 C CA . ALA A 1 278 ? 2.393 -12.113 1.888 1.00 91.31 278 ALA A CA 1
ATOM 2158 C C . ALA A 1 278 ? 1.934 -13.544 1.634 1.00 91.31 278 ALA A C 1
ATOM 2160 O O . ALA A 1 278 ? 2.090 -14.403 2.496 1.00 91.31 278 ALA A O 1
ATOM 2161 N N . ASP A 1 279 ? 1.345 -13.792 0.465 1.00 87.00 279 ASP A N 1
ATOM 2162 C CA . ASP A 1 279 ? 0.922 -15.140 0.055 1.00 87.00 279 ASP A CA 1
ATOM 2163 C C . ASP A 1 279 ? 0.040 -15.873 1.083 1.00 87.00 279 ASP A C 1
ATOM 2165 O O . ASP A 1 279 ? 0.255 -17.043 1.390 1.00 87.00 279 ASP A O 1
ATOM 2169 N N . CYS A 1 280 ? -0.967 -15.166 1.608 1.00 86.94 280 CYS A N 1
ATOM 2170 C CA . CYS A 1 280 ? -1.888 -15.650 2.646 1.00 86.94 280 CYS A CA 1
ATOM 2171 C C . CYS A 1 280 ? -1.215 -16.004 3.987 1.00 86.94 280 CYS A C 1
ATOM 2173 O O . CYS A 1 280 ? -1.803 -16.718 4.792 1.00 86.94 280 CYS A O 1
ATOM 2175 N N . ALA A 1 281 ? -0.002 -15.509 4.250 1.00 88.81 281 ALA A N 1
ATOM 2176 C CA . ALA A 1 281 ? 0.704 -15.704 5.512 1.00 88.81 281 ALA A CA 1
ATOM 2177 C C . ALA A 1 281 ? 1.161 -14.368 6.110 1.00 88.81 281 ALA A C 1
ATOM 2179 O O . ALA A 1 281 ? 1.561 -13.446 5.397 1.00 88.81 281 ALA A O 1
ATOM 2180 N N . THR A 1 282 ? 1.139 -14.262 7.440 1.00 88.56 282 THR A N 1
ATOM 2181 C CA . THR A 1 282 ? 1.665 -13.084 8.139 1.00 88.56 282 THR A CA 1
ATOM 2182 C C . THR A 1 282 ? 3.189 -13.056 8.074 1.00 88.56 282 THR A C 1
ATOM 2184 O O . THR A 1 282 ? 3.848 -13.998 8.519 1.00 88.56 282 THR A O 1
ATOM 2187 N N . VAL A 1 283 ? 3.751 -11.953 7.592 1.00 87.25 283 VAL A N 1
ATOM 2188 C CA . VAL A 1 283 ? 5.194 -11.717 7.524 1.00 87.25 283 VAL A CA 1
ATOM 2189 C C . VAL A 1 283 ? 5.635 -10.897 8.731 1.00 87.25 283 VAL A C 1
ATOM 2191 O O . VAL A 1 283 ? 5.001 -9.905 9.091 1.00 87.25 283 VAL A O 1
ATOM 2194 N N . LYS A 1 284 ? 6.744 -11.307 9.350 1.00 86.12 284 LYS A N 1
ATOM 2195 C CA . LYS A 1 284 ? 7.466 -10.504 10.341 1.00 86.12 284 LYS A CA 1
ATOM 2196 C C . LYS A 1 284 ? 8.636 -9.832 9.639 1.00 86.12 284 LYS A C 1
ATOM 2198 O O . LYS A 1 284 ? 9.382 -10.506 8.932 1.00 86.12 284 LYS A O 1
ATOM 2203 N N . LEU A 1 285 ? 8.760 -8.523 9.808 1.00 81.75 285 LEU A N 1
ATOM 2204 C CA . LEU A 1 285 ? 9.834 -7.741 9.219 1.00 81.75 285 LEU A CA 1
ATOM 2205 C C . LEU A 1 285 ? 10.558 -6.976 10.321 1.00 81.75 285 LEU A C 1
ATOM 2207 O O . LEU A 1 285 ? 9.938 -6.191 11.041 1.00 81.75 285 LEU A O 1
ATOM 2211 N N . ASP A 1 286 ? 11.866 -7.187 10.403 1.00 80.75 286 ASP A N 1
ATOM 2212 C CA . ASP A 1 286 ? 12.733 -6.449 11.309 1.00 80.75 286 ASP A CA 1
ATOM 2213 C C . ASP A 1 286 ? 13.223 -5.193 10.588 1.00 80.75 286 ASP A C 1
ATOM 2215 O O . ASP A 1 286 ? 13.981 -5.265 9.619 1.00 80.75 286 ASP A O 1
ATOM 2219 N N . VAL A 1 287 ? 12.739 -4.037 11.039 1.00 78.62 287 VAL A N 1
ATOM 2220 C CA . VAL A 1 287 ? 13.176 -2.728 10.548 1.00 78.62 287 VAL A CA 1
ATOM 2221 C C . VAL A 1 287 ? 14.084 -2.128 11.621 1.00 78.62 287 VAL A C 1
ATOM 2223 O O . VAL A 1 287 ? 13.632 -1.965 12.759 1.00 78.62 287 VAL A O 1
ATOM 2226 N N . PRO A 1 288 ? 15.355 -1.823 11.307 1.00 74.38 288 PRO A N 1
ATOM 2227 C CA . PRO A 1 288 ? 16.266 -1.236 12.270 1.00 74.38 288 PRO A CA 1
ATOM 2228 C C . PRO A 1 288 ? 15.770 0.158 12.647 1.00 74.38 288 PRO A C 1
ATOM 2230 O O . PRO A 1 288 ? 15.394 0.957 11.790 1.00 74.38 288 PRO A O 1
ATOM 2233 N N . VAL A 1 289 ? 15.790 0.459 13.943 1.00 72.25 289 VAL A N 1
ATOM 2234 C CA . VAL A 1 289 ? 15.526 1.811 14.433 1.00 72.25 289 VAL A CA 1
ATOM 2235 C C . VAL A 1 289 ? 16.776 2.649 14.156 1.00 72.25 289 VAL A C 1
ATOM 2237 O O . VAL A 1 289 ? 17.851 2.291 14.649 1.00 72.25 289 VAL A O 1
ATOM 2240 N N . PRO A 1 290 ? 16.692 3.742 13.378 1.00 61.16 290 PRO A N 1
ATOM 2241 C CA . PRO A 1 290 ? 17.845 4.601 13.152 1.00 61.16 290 PRO A CA 1
ATOM 2242 C C . PRO A 1 290 ? 18.340 5.167 14.486 1.00 61.16 290 PRO A C 1
ATOM 2244 O O . PRO A 1 290 ? 17.565 5.719 15.265 1.00 61.16 290 PRO A O 1
ATOM 2247 N N . SER A 1 291 ? 19.641 5.044 14.750 1.00 51.22 291 SER A N 1
ATOM 2248 C CA . SER A 1 291 ? 20.287 5.466 16.002 1.00 51.22 291 SER A CA 1
ATOM 2249 C C . SER A 1 291 ? 20.351 6.985 16.196 1.00 51.22 291 SER A C 1
ATOM 2251 O O . SER A 1 291 ? 20.961 7.452 17.156 1.00 51.22 291 SER A O 1
ATOM 2253 N N . THR A 1 292 ? 19.759 7.772 15.294 1.00 50.66 292 THR A N 1
ATOM 2254 C CA . THR A 1 292 ? 19.677 9.222 15.443 1.00 50.66 292 THR A CA 1
ATOM 2255 C C . THR A 1 292 ? 18.695 9.526 16.567 1.00 50.66 292 THR A C 1
ATOM 2257 O O . THR A 1 292 ? 17.483 9.579 16.371 1.00 50.66 292 THR A O 1
ATOM 2260 N N . SER A 1 293 ? 19.241 9.700 17.768 1.00 40.69 293 SER A N 1
ATOM 2261 C CA . SER A 1 293 ? 18.570 10.270 18.928 1.00 40.69 293 SER A CA 1
ATOM 2262 C C . SER A 1 293 ? 18.068 11.670 18.583 1.00 40.69 293 SER A C 1
ATOM 2264 O O . SER A 1 293 ? 18.753 12.670 18.801 1.00 40.69 293 SER A O 1
ATOM 2266 N N . ILE A 1 294 ? 16.863 11.758 18.032 1.00 43.09 294 ILE A N 1
ATOM 2267 C CA . ILE A 1 294 ? 16.078 12.973 18.174 1.00 43.09 294 ILE A CA 1
ATOM 2268 C C . ILE A 1 294 ? 15.748 13.029 19.661 1.00 43.09 294 ILE A C 1
ATOM 2270 O O . ILE A 1 294 ? 15.109 12.119 20.192 1.00 43.09 294 ILE A O 1
ATOM 2274 N N . ASN A 1 295 ? 16.256 14.058 20.340 1.00 38.84 295 ASN A N 1
ATOM 2275 C CA . ASN A 1 295 ? 15.791 14.432 21.665 1.00 38.84 295 ASN A CA 1
ATOM 2276 C C . ASN A 1 295 ? 14.287 14.677 21.538 1.00 38.84 295 ASN A C 1
ATOM 2278 O O . ASN A 1 295 ? 13.867 15.764 21.145 1.00 38.84 295 ASN A O 1
ATOM 2282 N N . VAL A 1 296 ? 13.483 13.651 21.814 1.00 43.41 296 VAL A N 1
ATOM 2283 C CA . VAL A 1 296 ? 12.065 13.820 22.094 1.00 43.41 296 VAL A CA 1
ATOM 2284 C C . VAL A 1 296 ? 12.056 14.633 23.376 1.00 43.41 296 VAL A C 1
ATOM 2286 O O . VAL A 1 296 ? 12.261 14.104 24.466 1.00 43.41 296 VAL A O 1
ATOM 2289 N N . THR A 1 297 ? 11.968 15.952 23.238 1.00 35.25 297 THR A N 1
ATOM 2290 C CA . THR A 1 297 ? 11.679 16.831 24.362 1.00 35.25 297 THR A CA 1
ATOM 2291 C C . THR A 1 297 ? 10.431 16.278 25.038 1.00 35.25 297 THR A C 1
ATOM 2293 O O . THR A 1 297 ? 9.436 16.034 24.362 1.00 35.25 297 THR A O 1
ATOM 2296 N N . GLU A 1 298 ? 10.499 16.063 26.352 1.00 40.06 298 GLU A N 1
ATOM 2297 C CA . GLU A 1 298 ? 9.464 15.492 27.233 1.00 40.06 298 GLU A CA 1
ATOM 2298 C C . GLU A 1 298 ? 8.140 16.298 27.292 1.00 40.06 298 GLU A C 1
ATOM 2300 O O . GLU A 1 298 ? 7.398 16.219 28.272 1.00 40.06 298 GLU A O 1
ATOM 2305 N N . ASN A 1 299 ? 7.821 17.081 26.261 1.00 35.41 299 ASN A N 1
ATOM 2306 C CA . ASN A 1 299 ? 6.590 17.856 26.151 1.00 35.41 299 ASN A CA 1
ATOM 2307 C C . ASN A 1 299 ? 5.413 17.072 25.542 1.00 35.41 299 ASN A C 1
ATOM 2309 O O . ASN A 1 299 ? 4.295 17.574 25.560 1.00 35.41 299 ASN A O 1
ATOM 2313 N N . ASP A 1 300 ? 5.600 15.825 25.107 1.00 45.94 300 ASP A N 1
ATOM 2314 C CA . ASP A 1 300 ? 4.541 15.002 24.494 1.00 45.94 300 ASP A CA 1
ATOM 2315 C C . ASP A 1 300 ? 3.611 14.319 25.527 1.00 45.94 300 ASP A C 1
ATOM 2317 O O . ASP A 1 300 ? 3.106 13.218 25.313 1.00 45.94 300 ASP A O 1
ATOM 2321 N N . LYS A 1 301 ? 3.335 14.970 26.667 1.00 42.66 301 LYS A N 1
ATOM 2322 C CA . LYS A 1 301 ? 2.347 14.484 27.656 1.00 42.66 301 LYS A CA 1
ATOM 2323 C C . LYS A 1 301 ? 0.887 14.713 27.237 1.00 42.66 301 LYS A C 1
ATOM 2325 O O . LYS A 1 301 ? -0.013 14.288 27.955 1.00 42.66 301 LYS A O 1
ATOM 2330 N N . GLU A 1 302 ? 0.649 15.345 26.087 1.00 45.03 302 GLU A N 1
ATOM 2331 C CA . GLU A 1 302 ? -0.691 15.568 25.517 1.00 45.03 302 GLU A CA 1
ATOM 2332 C C . GLU A 1 302 ? -1.037 14.602 24.363 1.00 45.03 302 GLU A C 1
ATOM 2334 O O . GLU A 1 302 ? -2.104 14.706 23.761 1.00 45.03 302 GLU A O 1
ATOM 2339 N N . GLY A 1 303 ? -0.164 13.632 24.063 1.00 53.56 303 GLY A N 1
ATOM 2340 C CA . GLY A 1 303 ? -0.419 12.583 23.073 1.00 53.56 303 GLY A CA 1
ATOM 2341 C C . GLY A 1 303 ? -1.189 11.391 23.649 1.00 53.56 303 GLY A C 1
ATOM 2342 O O . GLY A 1 303 ? -1.036 11.032 24.817 1.00 53.56 303 GLY A O 1
ATOM 2343 N N . ILE A 1 304 ? -2.005 10.740 22.817 1.00 60.94 304 ILE A N 1
ATOM 2344 C CA . ILE A 1 304 ? -2.615 9.447 23.148 1.00 60.94 304 ILE A CA 1
ATOM 2345 C C . ILE A 1 304 ? -1.480 8.448 23.436 1.00 60.94 304 ILE A C 1
ATOM 2347 O O . ILE A 1 304 ? -0.609 8.262 22.592 1.00 60.94 304 ILE A O 1
ATOM 2351 N N . GLN A 1 305 ? -1.479 7.808 24.611 1.00 64.12 305 GLN A N 1
ATOM 2352 C CA . GLN A 1 305 ? -0.492 6.773 24.940 1.00 64.12 305 GLN A CA 1
ATOM 2353 C C . GLN A 1 305 ? -0.709 5.548 24.043 1.00 64.12 305 GLN A C 1
ATOM 2355 O O . GLN A 1 305 ? -1.702 4.835 24.190 1.00 64.12 305 GLN A O 1
ATOM 2360 N N . ILE A 1 306 ? 0.216 5.321 23.113 1.00 74.56 306 ILE A N 1
ATOM 2361 C CA . ILE A 1 306 ? 0.233 4.161 22.222 1.00 74.56 306 ILE A CA 1
ATOM 2362 C C . ILE A 1 306 ? 1.110 3.070 22.852 1.00 74.56 306 ILE A C 1
ATOM 2364 O O . ILE A 1 306 ? 2.192 3.341 23.362 1.00 74.56 306 ILE A O 1
ATOM 2368 N N . GLU A 1 307 ? 0.640 1.822 22.836 1.00 72.38 307 GLU A N 1
ATOM 2369 C CA . GLU A 1 307 ? 1.405 0.676 23.338 1.00 72.38 307 GLU A CA 1
ATOM 2370 C C . GLU A 1 307 ? 2.549 0.316 22.371 1.00 72.38 307 GLU A C 1
ATOM 2372 O O . GLU A 1 307 ? 2.336 0.160 21.164 1.00 72.38 307 GLU A O 1
ATOM 2377 N N . GLU A 1 308 ? 3.771 0.178 22.894 1.00 73.50 308 GLU A N 1
ATOM 2378 C CA . GLU A 1 308 ? 4.954 -0.155 22.098 1.00 73.50 308 GLU A CA 1
ATOM 2379 C C . GLU A 1 308 ? 5.116 -1.681 21.972 1.00 73.50 308 GLU A C 1
ATOM 2381 O O . GLU A 1 308 ? 5.398 -2.383 22.939 1.00 73.50 308 GLU A O 1
ATOM 2386 N N . ASP A 1 309 ? 4.944 -2.199 20.754 1.00 75.06 309 ASP A N 1
ATOM 2387 C CA . ASP A 1 309 ? 5.009 -3.632 20.416 1.00 75.06 309 ASP A CA 1
ATOM 2388 C C . ASP A 1 309 ? 6.342 -4.057 19.760 1.00 75.06 309 ASP A C 1
ATOM 2390 O O . ASP A 1 309 ? 6.550 -5.237 19.477 1.00 75.06 309 ASP A O 1
ATOM 2394 N N . GLY A 1 310 ? 7.234 -3.099 19.476 1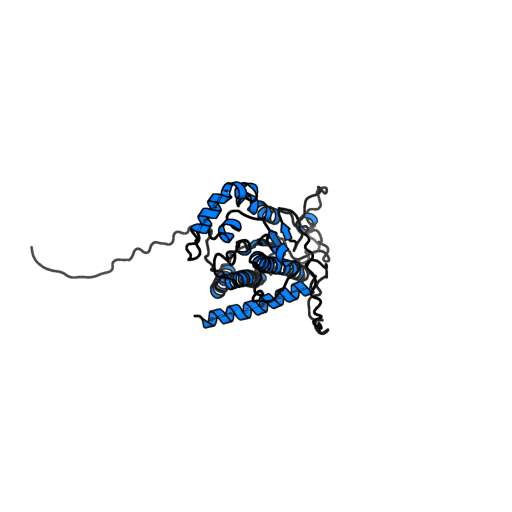.00 75.44 310 GLY A N 1
ATOM 2395 C CA . GLY A 1 310 ? 8.516 -3.310 18.793 1.00 75.44 310 GLY A CA 1
ATOM 2396 C C . GLY A 1 310 ? 8.425 -3.717 17.313 1.00 75.44 310 GLY A C 1
ATOM 2397 O O . GLY A 1 310 ? 9.456 -3.851 16.656 1.00 75.44 310 GLY A O 1
ATOM 2398 N N . GLU A 1 311 ? 7.227 -3.890 16.745 1.00 82.94 311 GLU A N 1
ATOM 2399 C CA . GLU A 1 311 ? 7.068 -4.336 15.356 1.00 82.94 311 GLU A CA 1
ATOM 2400 C C . GLU A 1 311 ? 7.379 -3.192 14.375 1.00 82.94 311 GLU A C 1
ATOM 2402 O O . GLU A 1 311 ? 6.984 -2.042 14.592 1.00 82.94 311 GLU A O 1
ATOM 2407 N N . TYR A 1 312 ? 8.072 -3.500 13.272 1.00 84.00 312 TYR A N 1
ATOM 2408 C CA . TYR A 1 312 ? 8.419 -2.533 12.216 1.00 84.00 312 TYR A CA 1
ATOM 2409 C C . TYR A 1 312 ? 9.159 -1.277 12.725 1.00 84.00 312 TYR A C 1
ATOM 2411 O O . TYR A 1 312 ? 8.929 -0.173 12.235 1.00 84.00 312 TYR A O 1
ATOM 2419 N N . GLY A 1 313 ? 10.032 -1.433 13.726 1.00 79.44 313 GLY A N 1
ATOM 2420 C CA . GLY A 1 313 ? 10.785 -0.320 14.316 1.00 79.44 313 GLY A CA 1
ATOM 2421 C C . GLY A 1 313 ? 10.026 0.464 15.397 1.00 79.44 313 GLY A C 1
ATOM 2422 O O . GLY A 1 313 ? 10.476 1.531 15.814 1.00 79.44 313 GLY A O 1
ATOM 2423 N N .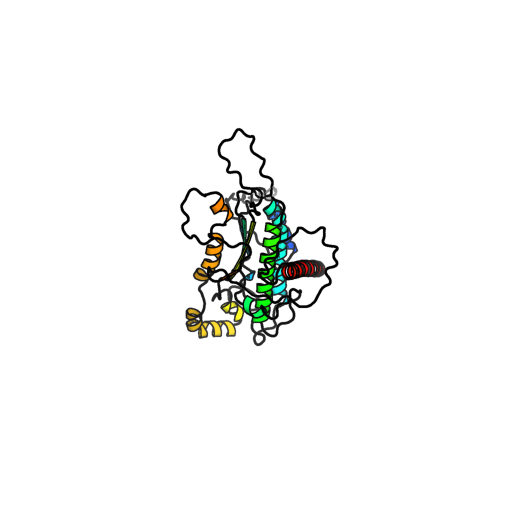 GLY A 1 314 ? 8.886 -0.053 15.871 1.00 85.88 314 GLY A N 1
ATOM 2424 C CA . GLY A 1 314 ? 8.139 0.519 16.993 1.00 85.88 314 GLY A CA 1
ATOM 2425 C C . GLY A 1 314 ? 7.373 1.799 16.646 1.00 85.88 314 GLY A C 1
ATOM 2426 O O . GLY A 1 314 ? 7.177 2.142 15.475 1.00 85.88 314 GLY A O 1
ATOM 2427 N N . GLU A 1 315 ? 6.868 2.488 17.672 1.00 86.19 315 GLU A N 1
ATOM 2428 C CA . GLU A 1 315 ? 6.057 3.705 17.507 1.00 86.19 315 GLU A CA 1
ATOM 2429 C C . GLU A 1 315 ? 6.859 4.840 16.862 1.00 86.19 315 GLU A C 1
ATOM 2431 O O . GLU A 1 315 ? 6.359 5.503 15.955 1.00 86.19 315 GLU A O 1
ATOM 2436 N N . LYS A 1 316 ? 8.123 5.006 17.270 1.00 86.38 316 LYS A N 1
ATOM 2437 C CA . LYS A 1 316 ? 9.006 6.093 16.819 1.00 86.38 316 LYS A CA 1
ATOM 2438 C C . LYS A 1 316 ? 9.159 6.126 15.301 1.00 86.38 316 LYS A C 1
ATOM 2440 O O . LYS A 1 316 ? 8.943 7.165 14.686 1.00 86.38 316 LYS A O 1
ATOM 2445 N N . VAL A 1 317 ? 9.474 4.979 14.692 1.00 88.50 317 VAL A N 1
ATOM 2446 C CA . VAL A 1 317 ? 9.611 4.869 13.230 1.00 88.50 317 VAL A CA 1
ATOM 2447 C C . VAL A 1 317 ? 8.267 5.118 12.540 1.00 88.50 317 VAL A C 1
ATOM 2449 O O . VAL A 1 317 ? 8.220 5.804 11.521 1.00 88.50 317 VAL A O 1
ATOM 2452 N N . GLY A 1 318 ? 7.167 4.630 13.124 1.00 89.44 318 GLY A N 1
ATOM 2453 C CA . GLY A 1 318 ? 5.813 4.906 12.640 1.00 89.44 318 GLY A CA 1
ATOM 2454 C C . GLY A 1 318 ? 5.481 6.400 12.604 1.00 89.44 318 GLY A C 1
ATOM 2455 O O . GLY A 1 318 ? 5.008 6.894 11.580 1.00 89.44 318 GLY A O 1
ATOM 2456 N N . ARG A 1 319 ? 5.796 7.126 13.682 1.00 90.56 319 ARG A N 1
ATOM 2457 C CA . ARG A 1 319 ? 5.592 8.576 13.772 1.00 90.56 319 ARG A CA 1
ATOM 2458 C C . ARG A 1 319 ? 6.455 9.335 12.766 1.00 90.56 319 ARG A C 1
ATOM 2460 O O . ARG A 1 319 ? 5.948 10.217 12.087 1.00 90.56 319 ARG A O 1
ATOM 2467 N N . TRP A 1 320 ? 7.726 8.965 12.607 1.00 90.31 320 TRP A N 1
ATOM 2468 C CA . TRP A 1 320 ? 8.602 9.603 11.615 1.00 90.31 320 TRP A CA 1
ATOM 2469 C C . TRP A 1 320 ? 8.086 9.439 10.189 1.00 90.31 320 TRP A C 1
ATOM 2471 O O . TRP A 1 320 ? 8.140 10.376 9.398 1.00 90.31 320 TRP A O 1
ATOM 2481 N N . VAL A 1 321 ? 7.569 8.254 9.857 1.00 92.75 321 VAL A N 1
ATOM 2482 C CA . VAL A 1 321 ? 6.930 8.019 8.560 1.00 92.75 321 VAL A CA 1
ATOM 2483 C C . VAL A 1 321 ? 5.692 8.900 8.405 1.00 92.75 321 VAL A C 1
ATOM 2485 O O . VAL A 1 321 ? 5.542 9.535 7.365 1.00 92.75 321 VAL A O 1
ATOM 2488 N N . TRP A 1 322 ? 4.837 8.985 9.427 1.00 93.50 322 TRP A N 1
ATOM 2489 C CA . TRP A 1 322 ? 3.660 9.858 9.413 1.00 93.50 322 TRP A CA 1
ATOM 2490 C C . TRP A 1 322 ? 4.026 11.332 9.179 1.00 93.50 322 TRP A C 1
ATOM 2492 O O . TRP A 1 322 ? 3.505 11.960 8.260 1.00 93.50 322 TRP A O 1
ATOM 2502 N N . GLU A 1 323 ? 4.974 11.871 9.948 1.00 93.00 323 GLU A N 1
ATOM 2503 C CA . GLU A 1 323 ? 5.464 13.250 9.809 1.00 93.00 323 GLU A CA 1
ATOM 2504 C C . GLU A 1 323 ? 6.083 13.506 8.424 1.00 93.00 323 GLU A C 1
ATOM 2506 O O . GLU A 1 323 ? 5.910 14.584 7.842 1.00 93.00 323 GLU A O 1
ATOM 2511 N N . ALA A 1 324 ? 6.771 12.509 7.860 1.00 92.62 324 ALA A N 1
ATOM 2512 C CA . ALA A 1 324 ? 7.298 12.587 6.506 1.00 92.62 324 ALA A CA 1
ATOM 2513 C C . ALA A 1 324 ? 6.172 12.653 5.462 1.00 92.62 324 ALA A C 1
ATOM 2515 O O . ALA A 1 324 ? 6.253 13.490 4.564 1.00 92.62 324 ALA A O 1
ATOM 2516 N N . TYR A 1 325 ? 5.111 11.847 5.595 1.00 94.31 325 TYR A N 1
ATOM 2517 C CA . TYR A 1 325 ? 3.927 11.930 4.729 1.00 94.31 325 TYR A CA 1
ATOM 2518 C C . TYR A 1 325 ? 3.241 13.295 4.828 1.00 94.31 325 TYR A C 1
ATOM 2520 O O . TYR A 1 325 ? 2.931 13.888 3.798 1.00 94.31 325 TYR A O 1
ATOM 2528 N N . GLU A 1 326 ? 3.055 13.837 6.034 1.00 93.31 326 GLU A N 1
ATOM 2529 C CA . GLU A 1 326 ? 2.476 15.176 6.206 1.00 93.31 326 GLU A CA 1
ATOM 2530 C C . GLU A 1 326 ? 3.334 16.268 5.562 1.00 93.31 326 GLU A C 1
ATOM 2532 O O . GLU A 1 326 ? 2.817 17.200 4.942 1.00 93.31 326 GLU A O 1
ATOM 2537 N N . THR A 1 327 ? 4.654 16.174 5.722 1.00 93.19 327 THR A N 1
ATOM 2538 C CA . THR A 1 327 ? 5.594 17.134 5.136 1.00 93.19 327 THR A CA 1
ATOM 2539 C C . THR A 1 327 ? 5.603 17.025 3.614 1.00 93.19 327 THR A C 1
ATOM 2541 O O . THR A 1 327 ? 5.524 18.049 2.934 1.00 93.19 327 THR A O 1
ATOM 2544 N N . GLY A 1 328 ? 5.639 15.802 3.078 1.00 90.62 328 GLY A N 1
ATOM 2545 C CA . GLY A 1 328 ? 5.584 15.530 1.643 1.00 90.62 328 GLY A CA 1
ATOM 2546 C C . GLY A 1 328 ? 4.281 16.014 1.012 1.00 90.62 328 GLY A C 1
ATOM 2547 O O . GLY A 1 328 ? 4.322 16.700 -0.004 1.00 90.62 328 GLY A O 1
ATOM 2548 N N . LEU A 1 329 ? 3.141 15.766 1.664 1.00 92.12 329 LEU A N 1
ATOM 2549 C CA . LEU A 1 329 ? 1.825 16.222 1.213 1.00 92.12 329 LEU A CA 1
ATOM 2550 C C . LEU A 1 329 ? 1.762 17.755 1.114 1.00 92.12 329 LEU A C 1
ATOM 2552 O O . LEU A 1 329 ? 1.379 18.291 0.080 1.00 92.12 329 LEU A O 1
ATOM 2556 N N . LYS A 1 330 ? 2.257 18.474 2.132 1.00 91.31 330 LYS A N 1
ATOM 2557 C CA . LYS A 1 330 ? 2.327 19.950 2.116 1.00 91.31 330 LYS A CA 1
ATOM 2558 C C . LYS A 1 330 ? 3.178 20.499 0.969 1.00 91.31 330 LYS A C 1
ATOM 2560 O O . LYS A 1 330 ? 2.928 21.614 0.512 1.00 91.31 330 LYS A O 1
ATOM 2565 N N . VAL A 1 331 ? 4.235 19.788 0.577 1.00 91.06 331 VAL A N 1
ATOM 2566 C CA . VAL A 1 331 ? 5.089 20.177 -0.556 1.00 91.06 331 VAL A CA 1
ATOM 2567 C C . VAL A 1 331 ? 4.386 19.874 -1.875 1.00 91.06 331 VAL A C 1
ATOM 2569 O O . VAL A 1 331 ? 4.406 20.721 -2.766 1.00 91.06 331 VAL A O 1
ATOM 2572 N N . TRP A 1 332 ? 3.743 18.712 -1.976 1.00 89.50 332 TRP A N 1
ATOM 2573 C CA . TRP A 1 332 ? 3.031 18.265 -3.169 1.00 89.50 332 TRP A CA 1
ATOM 2574 C C . TRP A 1 332 ? 1.843 19.170 -3.516 1.00 89.50 332 TRP A C 1
ATOM 2576 O O . TRP A 1 332 ? 1.786 19.667 -4.641 1.00 89.50 332 TRP A O 1
ATOM 2586 N N . ASP A 1 333 ? 0.990 19.498 -2.538 1.00 86.62 333 ASP A N 1
ATOM 2587 C CA . ASP A 1 333 ? -0.151 20.409 -2.726 1.00 86.62 333 ASP A CA 1
ATOM 2588 C C . ASP A 1 333 ? 0.316 21.785 -3.236 1.00 86.62 333 ASP A C 1
ATOM 2590 O O . ASP A 1 333 ? -0.126 22.273 -4.275 1.00 86.62 333 ASP A O 1
ATOM 2594 N N . LYS A 1 334 ? 1.325 22.373 -2.574 1.00 86.06 334 LYS A N 1
ATOM 2595 C CA . LYS A 1 334 ? 1.906 23.669 -2.975 1.00 86.06 334 LYS A CA 1
ATOM 2596 C C . LYS A 1 334 ? 2.599 23.637 -4.336 1.00 86.06 334 LYS A C 1
ATOM 2598 O O . LYS A 1 334 ? 2.781 24.693 -4.945 1.00 86.06 334 LYS A O 1
ATOM 2603 N N . GLY A 1 335 ? 3.108 22.476 -4.742 1.00 78.38 335 GLY A N 1
ATOM 2604 C CA . GLY A 1 335 ? 3.787 22.286 -6.019 1.00 78.38 335 GLY A CA 1
ATOM 2605 C C . GLY A 1 335 ? 2.812 22.365 -7.188 1.00 78.38 335 GLY A C 1
ATOM 2606 O O . GLY A 1 335 ? 3.125 23.019 -8.180 1.00 78.38 335 GLY A O 1
ATOM 2607 N N . LYS A 1 336 ? 1.624 21.767 -7.036 1.00 74.31 336 LYS A N 1
ATOM 2608 C CA . LYS A 1 336 ? 0.575 21.740 -8.066 1.00 74.31 336 LYS A CA 1
ATOM 2609 C C . LYS A 1 336 ? -0.189 23.063 -8.155 1.00 74.31 336 LYS A C 1
ATOM 2611 O O . LYS A 1 336 ? -0.410 23.547 -9.258 1.00 74.31 336 LYS A O 1
ATOM 2616 N N . ASP A 1 337 ? -0.430 23.733 -7.024 1.00 62.16 337 ASP A N 1
ATOM 2617 C CA . ASP A 1 337 ? -1.046 25.075 -6.992 1.00 62.16 337 ASP A CA 1
ATOM 2618 C C . ASP A 1 337 ? -0.246 26.146 -7.763 1.00 62.16 337 ASP A C 1
ATOM 2620 O O . ASP A 1 337 ? -0.770 27.207 -8.093 1.00 62.16 337 ASP A O 1
ATOM 2624 N N . LYS A 1 338 ? 1.052 25.915 -8.004 1.00 58.91 338 LYS A N 1
ATOM 2625 C CA . LYS A 1 338 ? 1.932 26.834 -8.747 1.00 58.91 338 LYS A CA 1
ATOM 2626 C C . LYS A 1 338 ? 2.073 26.490 -10.230 1.00 58.91 338 LYS A C 1
ATOM 2628 O O . LYS A 1 338 ? 2.670 27.287 -10.955 1.00 58.91 338 LYS A O 1
ATOM 2633 N N . SER A 1 339 ? 1.638 25.303 -10.650 1.00 52.53 339 SER A N 1
ATOM 2634 C CA . SER A 1 339 ? 1.758 24.831 -12.034 1.00 52.53 339 SER A CA 1
ATOM 2635 C C . SER A 1 339 ? 0.493 25.029 -12.873 1.00 52.53 339 SER A C 1
ATOM 2637 O O . SER A 1 339 ? 0.586 24.887 -14.092 1.00 52.53 339 SER A O 1
ATOM 2639 N N . ASP A 1 340 ? -0.630 25.370 -12.236 1.00 43.31 340 ASP A N 1
ATOM 2640 C CA . ASP A 1 340 ? -1.911 25.729 -12.868 1.00 43.31 340 ASP A CA 1
ATOM 2641 C C . ASP A 1 340 ? -2.063 27.251 -13.056 1.00 43.31 340 ASP A C 1
ATOM 2643 O O . ASP A 1 340 ? -2.665 27.669 -14.075 1.00 43.31 340 ASP A O 1
#

pLDDT: mean 75.9, std 19.52, range [24.62, 95.94]

Radius of gyration: 25.14 Å; Cα contacts (8 Å, |Δi|>4): 436; chains: 1; bounding box: 71×59×91 Å

Nearest PDB structures (foldseek):
  4dry-assembly1_D  TM=6.559E-01  e=1.579E-02  Sinorhizobium meliloti 1021
  5vp5-assembly1_A-2  TM=6.284E-01  e=3.694E-02  Mycolicibacterium smegmatis MC2 155
  5zi0-assembly1_D  TM=6.912E-01  e=1.025E-01  Levilactobacillus brevis ATCC 367
  3q6i-assembly1_B  TM=5.841E-01  e=2.397E-01  Mycobacterium tuberculosis H37Rv
  3q6i-assembly1_A  TM=5.373E-01  e=3.565E-01  Mycobacterium tuberculosis H37Rv

Foldseek 3Di:
DDDDDDDDDDDDPPDPDDPPDPDPDDDDADLLDVVSLVVVLVVQVVPPDDDAQEAEAPVQAFQADAWPVQDDGPLVVLLSNLLSLVSNCVSCVVVLQPDDQVGQHEYEYAHHPLLQVQQAPEDLAPPDPPDPTSSNSSNNSRLLSLLLLLLVLLVQQLDDADDDPPPPPPDPDDPPPPPVPSTGSYFYEYEYLYAELQRYQCNNLLCDPPPPDPSRDPVSVVVSVVCVVVCVVPHDYPVSSCVRVVLLVPAAAPVVCVNVPPDDDDPGDHRDGSFYTYSSDTDAGQHDAPPPPPPPPPPCPVDRDGDFPCGSNTNVVSVSSVVNSVVSSVVSNVVVVVVD

Organism: NCBI:txid192524

Solvent-accessible surface area (backbone atoms only — not comparable to full-atom values): 20381 Å² total; per-residue (Å²): 144,82,86,80,88,87,85,90,82,82,85,78,78,82,71,80,75,82,77,86,64,95,62,86,76,85,80,88,66,53,60,88,38,68,69,43,44,54,49,46,54,51,54,54,69,66,46,90,78,72,86,81,53,65,45,75,43,62,75,59,33,47,46,79,49,43,54,78,93,77,43,88,66,61,63,64,61,57,52,42,49,54,40,36,54,52,50,54,49,60,70,47,41,67,63,60,71,70,48,64,76,91,46,74,28,37,40,37,38,29,29,31,62,40,25,72,66,15,36,90,73,65,67,58,54,64,78,69,75,88,53,99,41,64,54,38,44,47,1,36,54,26,37,50,52,44,36,39,35,31,36,51,31,47,51,40,60,53,51,84,67,83,78,70,79,78,73,66,98,79,66,89,86,70,82,81,74,60,83,89,70,66,58,56,43,60,37,24,32,31,29,22,44,51,59,27,50,77,45,31,52,25,32,46,36,25,39,47,80,82,57,90,55,96,65,59,31,72,67,25,35,50,51,51,62,71,43,36,74,59,45,67,73,76,35,39,51,68,81,58,27,47,47,25,53,49,44,69,70,65,41,48,47,63,69,64,54,70,73,56,78,85,63,83,87,68,95,66,77,61,49,64,74,31,37,39,30,44,75,71,36,83,56,86,61,81,33,75,65,75,85,74,79,71,80,75,67,89,74,67,81,83,55,82,81,64,84,78,79,62,62,52,31,23,60,66,48,18,50,48,32,48,54,24,48,56,53,39,42,59,50,51,56,59,52,53,73,72,75,115